Protein AF-A0A183AYF7-F1 (afdb_monomer_lite)

Sequence (322 aa):
MVEIKDHDALLASMRSRVQEQVLQASGLDMVYLTIHAVCEKHYICLYRGAWLQKRRVTGDIVRALKNRNAPESELKVALAELKARKKLLEEKEAELIPMAPDFDRGKLEDLLKQKFFYDQSFAIYGGIQGLYDYGPMGCAMKANLIAAWRQHFILEDQLLEVDCSMLTPAPVLQASGHVDRFTDLMVKDVKTGECFRADHLVKANLEAKQKHKKTTEAEKQEIQKLLAQLDNFGSKELDDIIRRYEMKAPSTNNELTEPQEFNLMFLRPETAQGIFVNFQRLLHFNQGRIPFGAAQIGSAFRNEISPRSGLIRVREFAMAEI

Foldseek 3Di:
DPDPVVVVVVVVVVVVVLVVVVVPDDDDVPVNVVCCVVVLVVCVVVVVVVLVVVLVVLVVVLVVCVVVVHDPVVNVVSVVVSVVSVVVSVVVVVVSPPPDDPDDPPVVVVVCVVVQQKDFPPVVVVGDFQDIDGDPNVVVVVVVVVVVVCVVPCVVQVAAEDEDDFADDPVLCVVVCCQPPVWFWWKAFPPPRQIDGLLVQLLVLLVVLLPDPPDDPVSNVVSVVCNVCSVVDDQVRSQVSCVVSVRADPPPRGDMDGTDIDRFDDTAQDDVSRCVVCVVVVCVVVVVDDDHHHKYWAKHATNDSDRDDPNVGHGIDIDIGD

Organism: NCBI:txid27848

Radius of gyration: 26.33 Å; chains: 1; bounding box: 63×71×50 Å

Secondary structure (DSSP, 8-state):
---HHHHHHHHHHHHHHHHHHHHT--S-HHHHHHHHHHHHHHHHHHHHHHHHHHHHHHHHHHHHHHHTT--HHHHHHHHHHHHHHHHHHHHHHHHHS-------HHHHHHHHHHTTSEEETTGGGT--TT-EEE-HHHHHHHHHHHHHHIIIIIITTT-EE----S---HHHHHHTTHHHH-EEEEEEBTTT--EEEHHHHHHHHHHHHHHSTT--HHHHHHHHHHHHHGGG--HHHHHHHHHHTT---TTT---BPPPEEEE--SS-S-SHHHHHHTHHHHHHHTTT-SS--EEEEEEEE---S---SGGGS-SEEEEEE-

Structure (mmCIF, N/CA/C/O backbone):
data_AF-A0A183AYF7-F1
#
_entry.id   AF-A0A183AYF7-F1
#
loop_
_atom_site.group_PDB
_atom_site.id
_atom_site.type_symbol
_atom_site.label_atom_id
_atom_site.label_alt_id
_atom_site.label_comp_id
_atom_site.label_asym_id
_atom_site.label_entity_id
_atom_site.label_seq_id
_atom_site.pdbx_PDB_ins_code
_atom_site.Cartn_x
_atom_site.Cartn_y
_atom_site.Cartn_z
_atom_site.occupancy
_atom_site.B_iso_or_equiv
_atom_site.auth_seq_id
_atom_site.auth_comp_id
_atom_site.auth_asym_id
_atom_site.auth_atom_id
_atom_site.pdbx_PDB_model_num
ATOM 1 N N . MET A 1 1 ? 8.440 -43.101 15.610 1.00 31.39 1 MET A N 1
ATOM 2 C CA . MET A 1 1 ? 7.979 -42.279 16.746 1.00 31.39 1 MET A CA 1
ATOM 3 C C . MET A 1 1 ? 9.219 -41.851 17.499 1.00 31.39 1 MET A C 1
ATOM 5 O O . MET A 1 1 ? 9.822 -42.693 18.139 1.00 31.39 1 MET A O 1
ATOM 9 N N . VAL A 1 2 ? 9.648 -40.604 17.324 1.00 27.70 2 VAL A N 1
ATOM 10 C CA . VAL A 1 2 ? 10.669 -39.986 18.180 1.00 27.70 2 VAL A CA 1
ATOM 11 C C . VAL A 1 2 ? 9.888 -39.328 19.319 1.00 27.70 2 VAL A C 1
ATOM 13 O O . VAL A 1 2 ? 8.954 -38.564 19.055 1.00 27.70 2 VAL A O 1
ATOM 16 N N . GLU A 1 3 ? 10.146 -39.750 20.554 1.00 32.31 3 GLU A N 1
ATOM 17 C CA . GLU A 1 3 ? 9.388 -39.338 21.738 1.00 32.31 3 GLU A CA 1
ATOM 18 C C . GLU A 1 3 ? 9.638 -37.860 22.077 1.00 32.31 3 GLU A C 1
ATOM 20 O O . GLU A 1 3 ? 10.700 -37.306 21.818 1.00 32.31 3 GLU A O 1
ATOM 25 N N . ILE A 1 4 ? 8.645 -37.217 22.698 1.00 43.28 4 ILE A N 1
ATOM 26 C CA . ILE A 1 4 ? 8.637 -35.795 23.097 1.00 43.28 4 ILE A CA 1
ATOM 27 C C . ILE A 1 4 ? 9.892 -35.390 23.904 1.00 43.28 4 ILE A C 1
ATOM 29 O O . ILE A 1 4 ? 10.327 -34.245 23.816 1.00 43.28 4 ILE A O 1
ATOM 33 N N . LYS A 1 5 ? 10.526 -36.339 24.608 1.00 39.19 5 LYS A N 1
ATOM 34 C CA . LYS A 1 5 ? 11.764 -36.128 25.375 1.00 39.19 5 LYS A CA 1
ATOM 35 C C . LYS A 1 5 ? 12.969 -35.727 24.515 1.00 39.19 5 LYS A C 1
ATOM 37 O O . LYS A 1 5 ? 13.791 -34.940 24.977 1.00 39.19 5 LYS A O 1
ATOM 42 N N . ASP A 1 6 ? 13.052 -36.204 23.273 1.00 42.94 6 ASP A N 1
ATOM 43 C CA . ASP A 1 6 ? 14.171 -35.876 22.380 1.00 42.94 6 ASP A CA 1
ATOM 44 C C . ASP A 1 6 ? 14.096 -34.432 21.876 1.00 42.94 6 ASP A C 1
ATOM 46 O O . ASP A 1 6 ? 15.127 -33.806 21.645 1.00 42.94 6 ASP A O 1
ATOM 50 N N . HIS A 1 7 ? 12.892 -33.858 21.764 1.00 47.31 7 HIS A N 1
ATOM 51 C CA . HIS A 1 7 ? 12.722 -32.462 21.358 1.00 47.31 7 HIS A CA 1
ATOM 52 C C . HIS A 1 7 ? 13.116 -31.483 22.468 1.00 47.31 7 HIS A C 1
ATOM 54 O O . HIS A 1 7 ? 13.773 -30.492 22.170 1.00 47.31 7 HIS A O 1
ATOM 60 N N . ASP A 1 8 ? 12.788 -31.763 23.731 1.00 45.56 8 ASP A N 1
ATOM 61 C CA . ASP A 1 8 ? 13.209 -30.920 24.861 1.00 45.56 8 ASP A CA 1
ATOM 62 C C . ASP A 1 8 ? 14.733 -30.973 25.080 1.00 45.56 8 ASP A C 1
ATOM 64 O O . ASP A 1 8 ? 15.359 -29.954 25.379 1.00 45.56 8 ASP A O 1
ATOM 68 N N . ALA A 1 9 ? 15.358 -32.132 24.841 1.00 47.22 9 ALA A N 1
ATOM 69 C CA . ALA A 1 9 ? 16.815 -32.276 24.841 1.00 47.22 9 ALA A CA 1
ATOM 70 C C . ALA A 1 9 ? 17.476 -31.521 23.671 1.00 47.22 9 ALA A C 1
ATOM 72 O O . ALA A 1 9 ? 18.496 -30.852 23.860 1.00 47.22 9 ALA A O 1
ATOM 73 N N . LEU A 1 10 ? 16.866 -31.560 22.479 1.00 46.66 10 LEU A N 1
ATOM 74 C CA . LEU A 1 10 ? 17.295 -30.763 21.328 1.00 46.66 10 LEU A CA 1
ATOM 75 C C . LEU A 1 10 ? 17.194 -29.260 21.634 1.00 46.66 10 LEU A C 1
ATOM 77 O O . LEU A 1 10 ? 18.109 -28.503 21.324 1.00 46.66 10 LEU A O 1
ATOM 81 N N . LEU A 1 11 ? 16.122 -28.834 22.311 1.00 48.19 11 LEU A N 1
ATOM 82 C CA . LEU A 1 11 ? 15.903 -27.449 22.733 1.00 48.19 11 LEU A CA 1
ATOM 83 C C . LEU A 1 11 ? 16.935 -26.969 23.749 1.00 48.19 11 LEU A C 1
ATOM 85 O O . LEU A 1 11 ? 17.452 -25.860 23.611 1.00 48.19 11 LEU A O 1
ATOM 89 N N . ALA A 1 12 ? 17.273 -27.797 24.735 1.00 51.34 12 ALA A N 1
ATOM 90 C CA . ALA A 1 12 ? 18.326 -27.490 25.697 1.00 51.34 12 ALA A CA 1
ATOM 91 C C . ALA A 1 12 ? 19.707 -27.401 25.019 1.00 51.34 12 ALA A C 1
ATOM 93 O O . ALA A 1 12 ? 20.464 -26.463 25.275 1.00 51.34 12 ALA A O 1
ATOM 94 N N . SER A 1 13 ? 20.008 -28.321 24.094 1.00 45.81 13 SER A N 1
ATOM 95 C CA . SER A 1 13 ? 21.264 -28.335 23.332 1.00 45.81 13 SER A CA 1
ATOM 96 C C . SER A 1 13 ? 21.402 -27.124 22.400 1.00 45.81 13 SER A C 1
ATOM 98 O O . SER A 1 13 ? 22.463 -26.501 22.338 1.00 45.81 13 SER A O 1
ATOM 100 N N . MET A 1 14 ? 20.325 -26.737 21.712 1.00 45.91 14 MET A N 1
ATOM 101 C CA . MET A 1 14 ? 20.322 -25.581 20.812 1.00 45.91 14 MET A CA 1
ATOM 102 C C . MET A 1 14 ? 20.386 -24.256 21.580 1.00 45.91 14 MET A C 1
ATOM 104 O O . MET A 1 14 ? 21.133 -23.372 21.167 1.00 45.91 14 MET A O 1
ATOM 108 N N . ARG A 1 15 ? 19.701 -24.134 22.730 1.00 49.53 15 ARG A N 1
ATOM 109 C CA . ARG A 1 15 ? 19.849 -22.977 23.636 1.00 49.53 15 ARG A CA 1
ATOM 110 C C . ARG A 1 15 ? 21.292 -22.813 24.102 1.00 49.53 15 ARG A C 1
ATOM 112 O O . ARG A 1 15 ? 21.824 -21.714 24.008 1.00 49.53 15 ARG A O 1
ATOM 119 N N . SER A 1 16 ? 21.943 -23.907 24.506 1.00 48.94 16 SER A N 1
ATOM 120 C CA . SER A 1 16 ? 23.354 -23.893 24.905 1.00 48.94 16 SER A CA 1
ATOM 121 C C . SER A 1 16 ? 24.270 -23.406 23.777 1.00 48.94 16 SER A C 1
ATOM 123 O O . SER A 1 16 ? 25.133 -22.574 24.023 1.00 48.94 16 SER A O 1
ATOM 125 N N . ARG A 1 17 ? 24.060 -23.864 22.533 1.00 46.69 17 ARG A N 1
ATOM 126 C CA . ARG A 1 17 ? 24.885 -23.463 21.375 1.00 46.69 17 ARG A CA 1
ATOM 127 C C . ARG A 1 17 ? 24.680 -22.007 20.959 1.00 46.69 17 ARG A C 1
ATOM 129 O O . ARG A 1 17 ? 25.646 -21.339 20.608 1.00 46.69 17 ARG A O 1
ATOM 136 N N . VAL A 1 18 ? 23.445 -21.508 21.015 1.00 45.59 18 VAL A N 1
ATOM 137 C CA . VAL A 1 18 ? 23.145 -20.090 20.749 1.00 45.59 18 VAL A CA 1
ATOM 138 C C . VAL A 1 18 ? 23.781 -19.209 21.824 1.00 45.59 18 VAL A C 1
ATOM 140 O O . VAL A 1 18 ? 24.388 -18.194 21.505 1.00 45.59 18 VAL A O 1
ATOM 143 N N . GLN A 1 19 ? 23.715 -19.621 23.090 1.00 45.31 19 GLN A N 1
ATOM 144 C CA . GLN A 1 19 ? 24.287 -18.890 24.221 1.00 45.31 19 GLN A CA 1
ATOM 145 C C . GLN A 1 19 ? 25.829 -18.892 24.201 1.00 45.31 19 GLN A C 1
ATOM 147 O O . GLN A 1 19 ? 26.452 -17.890 24.539 1.00 45.31 19 GLN A O 1
ATOM 152 N N . GLU A 1 20 ? 26.450 -19.968 23.718 1.00 42.31 20 GLU A N 1
ATOM 153 C CA . GLU A 1 20 ? 27.901 -20.071 23.512 1.00 42.31 20 GLU A CA 1
ATOM 154 C C . GLU A 1 20 ? 28.391 -19.193 22.341 1.00 42.31 20 GLU A C 1
ATOM 156 O O . GLU A 1 20 ? 29.436 -18.553 22.447 1.00 42.31 20 GLU A O 1
ATOM 161 N N . GLN A 1 21 ? 27.595 -19.062 21.270 1.00 43.34 21 GLN A N 1
ATOM 162 C CA . GLN A 1 21 ? 27.855 -18.114 20.174 1.00 43.34 21 GLN A CA 1
ATOM 163 C C . GLN A 1 21 ? 27.700 -16.642 20.609 1.00 43.34 21 GLN A C 1
ATOM 165 O O . GLN A 1 21 ? 28.432 -15.785 20.113 1.00 43.34 21 GLN A O 1
ATOM 170 N N . VAL A 1 22 ? 26.818 -16.353 21.581 1.00 40.72 22 VAL A N 1
ATOM 171 C CA . VAL A 1 22 ? 26.624 -15.006 22.167 1.00 40.72 22 VAL A CA 1
ATOM 172 C C . VAL A 1 22 ? 27.856 -14.556 22.953 1.00 40.72 22 VAL A C 1
ATOM 174 O O . VAL A 1 22 ? 28.250 -13.398 22.870 1.00 40.72 22 VAL A O 1
ATOM 177 N N . LEU A 1 23 ? 28.492 -15.466 23.695 1.00 41.34 23 LEU A N 1
ATOM 178 C CA . LEU A 1 23 ? 29.645 -15.153 24.548 1.00 41.34 23 LEU A CA 1
ATOM 179 C C . LEU A 1 23 ? 30.940 -14.860 23.769 1.00 41.34 23 LEU A C 1
ATOM 181 O O . LEU A 1 23 ? 31.874 -14.304 24.344 1.00 41.34 23 LEU A O 1
ATOM 185 N N . GLN A 1 24 ? 31.005 -15.202 22.478 1.00 43.44 24 GLN A N 1
ATOM 186 C CA . GLN A 1 24 ? 32.188 -14.991 21.631 1.00 43.44 24 GLN A CA 1
ATOM 187 C C . GLN A 1 24 ? 32.110 -13.738 20.743 1.00 43.44 24 GLN A C 1
ATOM 189 O O . GLN A 1 24 ? 33.112 -13.359 20.135 1.00 43.44 24 GLN A O 1
ATOM 194 N N . ALA A 1 25 ? 30.956 -13.072 20.666 1.00 37.41 25 ALA A N 1
ATOM 195 C CA . ALA A 1 25 ? 30.765 -11.914 19.802 1.00 37.41 25 ALA A CA 1
ATOM 196 C C . ALA A 1 25 ? 31.096 -10.605 20.537 1.00 37.41 25 ALA A C 1
ATOM 198 O O . ALA A 1 25 ? 30.344 -10.142 21.390 1.00 37.41 25 ALA A O 1
ATOM 199 N N . SER A 1 26 ? 32.207 -9.965 20.169 1.00 41.69 26 SER A N 1
ATOM 200 C CA . SER A 1 26 ? 32.467 -8.561 20.491 1.00 41.69 26 SER A CA 1
ATOM 201 C C . SER A 1 26 ? 32.203 -7.678 19.261 1.00 41.69 26 SER A C 1
ATOM 203 O O . SER A 1 26 ? 32.660 -7.967 18.158 1.00 41.69 26 SER A O 1
ATOM 205 N N . GLY A 1 27 ? 31.438 -6.593 19.448 1.00 45.84 27 GLY A N 1
ATOM 206 C CA . GLY A 1 27 ? 31.371 -5.451 18.519 1.00 45.84 27 GLY A CA 1
ATOM 207 C C . GLY A 1 27 ? 30.327 -5.462 17.387 1.00 45.84 27 GLY A C 1
ATOM 208 O O . GLY A 1 27 ? 30.392 -4.584 16.531 1.00 45.84 27 GLY A O 1
ATOM 209 N N . LEU A 1 28 ? 29.360 -6.389 17.353 1.00 38.16 28 LEU A N 1
ATOM 210 C CA . LEU A 1 28 ? 28.394 -6.537 16.242 1.00 38.16 28 LEU A CA 1
ATOM 211 C C . LEU A 1 28 ? 26.922 -6.594 16.707 1.00 38.16 28 LEU A C 1
ATOM 213 O O . LEU A 1 28 ? 26.202 -7.539 16.405 1.00 38.16 28 LEU A O 1
ATOM 217 N N . ASP A 1 29 ? 26.433 -5.563 17.400 1.00 47.22 29 ASP A N 1
ATOM 218 C CA . ASP A 1 29 ? 25.093 -5.586 18.021 1.00 47.22 29 ASP A CA 1
ATOM 219 C C . ASP A 1 29 ? 23.899 -5.598 17.035 1.00 47.22 29 ASP A C 1
ATOM 221 O O . ASP A 1 29 ? 22.871 -6.206 17.328 1.00 47.22 29 ASP A O 1
ATOM 225 N N . MET A 1 30 ? 23.989 -5.012 15.830 1.00 37.94 30 MET A N 1
ATOM 226 C CA . MET A 1 30 ? 22.830 -4.976 14.905 1.00 37.94 30 MET A CA 1
ATOM 227 C C . MET A 1 30 ? 22.634 -6.243 14.063 1.00 37.94 30 MET A C 1
ATOM 229 O O . MET A 1 30 ? 21.498 -6.634 13.780 1.00 37.94 30 MET A O 1
ATOM 233 N N . VAL A 1 31 ? 23.721 -6.909 13.667 1.00 42.28 31 VAL A N 1
ATOM 234 C CA . VAL A 1 31 ? 23.631 -8.191 12.948 1.00 42.28 31 VAL A CA 1
ATOM 235 C C . VAL A 1 31 ? 23.152 -9.276 13.911 1.00 42.28 31 VAL A C 1
ATOM 237 O O . VAL A 1 31 ? 22.310 -10.087 13.537 1.00 42.28 31 VAL A O 1
ATOM 240 N N . TYR A 1 32 ? 23.589 -9.220 15.173 1.00 39.06 32 TYR A N 1
ATOM 241 C CA . TYR A 1 32 ? 23.159 -10.143 16.219 1.00 39.06 32 TYR A CA 1
ATOM 242 C C . TYR A 1 32 ? 21.664 -10.016 16.540 1.00 39.06 32 TYR A C 1
ATOM 244 O O . TYR A 1 32 ? 20.974 -11.027 16.604 1.00 39.06 32 TYR A O 1
ATOM 252 N N . LEU A 1 33 ? 21.128 -8.793 16.636 1.00 41.62 33 LEU A N 1
ATOM 253 C CA . LEU A 1 33 ? 19.685 -8.543 16.788 1.00 41.62 33 LEU A CA 1
ATOM 254 C C . LEU A 1 33 ? 18.865 -9.034 15.586 1.00 41.62 33 LEU A C 1
ATOM 256 O O . LEU A 1 33 ? 17.768 -9.561 15.760 1.00 41.62 33 LEU A O 1
ATOM 260 N N . THR A 1 34 ? 19.402 -8.901 14.372 1.00 39.56 34 THR A N 1
ATOM 261 C CA . THR A 1 34 ? 18.728 -9.361 13.148 1.00 39.56 34 THR A CA 1
ATOM 262 C C . THR A 1 34 ? 18.743 -10.887 13.052 1.00 39.56 34 THR A C 1
ATOM 264 O O . THR A 1 34 ? 17.708 -11.483 12.773 1.00 39.56 34 THR A O 1
ATOM 267 N N . ILE A 1 35 ? 19.872 -11.536 13.355 1.00 39.53 35 ILE A N 1
ATOM 268 C CA . ILE A 1 35 ? 19.979 -13.001 13.422 1.00 39.53 35 ILE A CA 1
ATOM 269 C C . ILE A 1 35 ? 19.123 -13.546 14.568 1.00 39.53 35 ILE A C 1
ATOM 271 O O . ILE A 1 35 ? 18.429 -14.531 14.361 1.00 39.53 35 ILE A O 1
ATOM 275 N N . HIS A 1 36 ? 19.085 -12.896 15.735 1.00 41.09 36 HIS A N 1
ATOM 276 C CA . HIS A 1 36 ? 18.217 -13.293 16.846 1.00 41.09 36 HIS A CA 1
ATOM 277 C C . HIS A 1 36 ? 16.741 -13.188 16.454 1.00 41.09 36 HIS A C 1
ATOM 279 O O . HIS A 1 36 ? 16.016 -14.167 16.567 1.00 41.09 36 HIS A O 1
ATOM 285 N N . ALA A 1 37 ? 16.300 -12.056 15.896 1.00 42.25 37 ALA A N 1
ATOM 286 C CA . ALA A 1 37 ? 14.913 -11.868 15.471 1.00 42.25 37 ALA A CA 1
ATOM 287 C C . ALA A 1 37 ? 14.507 -12.804 14.319 1.00 42.25 37 ALA A C 1
ATOM 289 O O . ALA A 1 37 ? 13.362 -13.256 14.269 1.00 42.25 37 ALA A O 1
ATOM 290 N N . VAL A 1 38 ? 15.427 -13.106 13.395 1.00 41.88 38 VAL A N 1
ATOM 291 C CA . VAL A 1 38 ? 15.196 -14.057 12.300 1.00 41.88 38 VAL A CA 1
ATOM 292 C C . VAL A 1 38 ? 15.172 -15.486 12.831 1.00 41.88 38 VAL A C 1
ATOM 294 O O . VAL A 1 38 ? 14.210 -16.181 12.538 1.00 41.88 38 VAL A O 1
ATOM 297 N N . CYS A 1 39 ? 16.137 -15.917 13.648 1.00 40.34 39 CYS A N 1
ATOM 298 C CA . CYS A 1 39 ? 16.178 -17.256 14.247 1.00 40.34 39 CYS A CA 1
ATOM 299 C C . CYS A 1 39 ? 14.995 -17.507 15.185 1.00 40.34 39 CYS A C 1
ATOM 301 O O . CYS A 1 39 ? 14.418 -18.587 15.149 1.00 40.34 39 CYS A O 1
ATOM 303 N N . GLU A 1 40 ? 14.588 -16.517 15.977 1.00 46.38 40 GLU A N 1
ATOM 304 C CA . GLU A 1 40 ? 13.453 -16.607 16.897 1.00 46.38 40 GLU A CA 1
ATOM 305 C C . GLU A 1 40 ? 12.123 -16.677 16.129 1.00 46.38 40 GLU A C 1
ATOM 307 O O . GLU A 1 40 ? 11.288 -17.532 16.423 1.00 46.38 40 GLU A O 1
ATOM 312 N N . LYS A 1 41 ? 11.953 -15.894 15.050 1.00 46.56 41 LYS A N 1
ATOM 313 C CA . LYS A 1 41 ? 10.779 -15.997 14.160 1.00 46.56 41 LYS A CA 1
ATOM 314 C C . LYS A 1 41 ? 10.768 -17.271 13.313 1.00 46.56 41 LYS A C 1
ATOM 316 O O . LYS A 1 41 ? 9.705 -17.870 13.168 1.00 46.56 41 LYS A O 1
ATOM 321 N N . HIS A 1 42 ? 11.912 -17.716 12.784 1.00 44.72 42 HIS A N 1
ATOM 322 C CA . HIS A 1 42 ? 12.027 -18.990 12.060 1.00 44.72 42 HIS A CA 1
ATOM 323 C C . HIS A 1 42 ? 11.721 -20.166 12.989 1.00 44.72 42 HIS A C 1
ATOM 325 O O . HIS A 1 42 ? 11.006 -21.087 12.606 1.00 44.72 42 HIS A O 1
ATOM 331 N N . TYR A 1 43 ? 12.200 -20.108 14.231 1.00 52.25 43 TYR A N 1
ATOM 332 C CA . TYR A 1 43 ? 11.932 -21.101 15.262 1.00 52.25 43 TYR A CA 1
ATOM 333 C C . TYR A 1 43 ? 10.450 -21.123 15.657 1.00 52.25 43 TYR A C 1
ATOM 335 O O . TYR A 1 43 ? 9.854 -22.197 15.673 1.00 52.25 43 TYR A O 1
ATOM 343 N N . ILE A 1 44 ? 9.814 -19.964 15.875 1.00 51.72 44 ILE A N 1
ATOM 344 C CA . ILE A 1 44 ? 8.364 -19.875 16.115 1.00 51.72 44 ILE A CA 1
ATOM 345 C C . ILE A 1 44 ? 7.585 -20.433 14.915 1.00 51.72 44 ILE A C 1
ATOM 347 O O . ILE A 1 44 ? 6.650 -21.202 15.116 1.00 51.72 44 ILE A O 1
ATOM 351 N N . CYS A 1 45 ? 7.979 -20.128 13.674 1.00 48.38 45 CYS A N 1
ATOM 352 C CA . CYS A 1 45 ? 7.341 -20.669 12.468 1.00 48.38 45 CYS A CA 1
ATOM 353 C C . CYS A 1 45 ? 7.505 -22.190 12.324 1.00 48.38 45 CYS A C 1
ATOM 355 O O . CYS A 1 45 ? 6.519 -22.876 12.060 1.00 48.38 45 CYS A O 1
ATOM 357 N N . LEU A 1 46 ? 8.707 -22.736 12.533 1.00 50.56 46 LEU A N 1
ATOM 358 C CA . LEU A 1 46 ? 8.976 -24.179 12.462 1.00 50.56 46 LEU A CA 1
ATOM 359 C C . LEU A 1 46 ? 8.266 -24.941 13.590 1.00 50.56 46 LEU A C 1
ATOM 361 O O . LEU A 1 46 ? 7.637 -25.975 13.349 1.00 50.56 46 LEU A O 1
ATOM 365 N N . TYR A 1 47 ? 8.301 -24.402 14.811 1.00 56.84 47 TYR A N 1
ATOM 366 C CA . TYR A 1 47 ? 7.605 -24.957 15.970 1.00 56.84 47 TYR A CA 1
ATOM 367 C C . TYR A 1 47 ? 6.087 -24.939 15.741 1.00 56.84 47 TYR A C 1
ATOM 369 O O . TYR A 1 47 ? 5.420 -25.968 15.861 1.00 56.84 47 TYR A O 1
ATOM 377 N N . ARG A 1 48 ? 5.537 -23.807 15.289 1.00 58.25 48 ARG A N 1
ATOM 378 C CA . ARG A 1 48 ? 4.120 -23.668 14.928 1.00 58.25 48 ARG A CA 1
ATOM 379 C C . ARG A 1 48 ? 3.728 -24.598 13.779 1.00 58.25 48 ARG A C 1
ATOM 381 O O . ARG A 1 48 ? 2.667 -25.212 13.847 1.00 58.25 48 ARG A O 1
ATOM 388 N N . GLY A 1 49 ? 4.583 -24.776 12.773 1.00 56.28 49 GLY A N 1
ATOM 389 C CA . GLY A 1 49 ? 4.377 -25.701 11.656 1.00 56.28 49 GLY A CA 1
ATOM 390 C C . GLY A 1 49 ? 4.214 -27.154 12.112 1.00 56.28 49 GLY A C 1
ATOM 391 O O . GLY A 1 49 ? 3.219 -27.799 11.774 1.00 56.28 49 GLY A O 1
ATOM 392 N N . ALA A 1 50 ? 5.121 -27.646 12.962 1.00 59.00 50 ALA A N 1
ATOM 393 C CA . ALA A 1 50 ? 5.057 -29.006 13.505 1.00 59.00 50 ALA A CA 1
ATOM 394 C C . ALA A 1 50 ? 3.795 -29.247 14.361 1.00 59.00 50 ALA A C 1
ATOM 396 O O . ALA A 1 50 ? 3.167 -30.311 14.290 1.00 59.00 50 ALA A O 1
ATOM 397 N N . TRP A 1 51 ? 3.382 -28.250 15.148 1.00 61.78 51 TRP A N 1
ATOM 398 C CA . TRP A 1 51 ? 2.162 -28.313 15.957 1.00 61.78 51 TRP A CA 1
ATOM 399 C C . TRP A 1 51 ? 0.879 -28.223 15.123 1.00 61.78 51 TRP A C 1
ATOM 401 O O . TRP A 1 51 ? -0.063 -28.985 15.358 1.00 61.78 51 TRP A O 1
ATOM 411 N N . LEU A 1 52 ? 0.841 -27.349 14.113 1.00 63.00 52 LEU A N 1
ATOM 412 C CA . LEU A 1 52 ? -0.269 -27.244 13.165 1.00 63.00 52 LEU A CA 1
ATOM 413 C C . LEU A 1 52 ? -0.435 -28.534 12.360 1.00 63.00 52 LEU A C 1
ATOM 415 O O . LEU A 1 52 ? -1.564 -28.980 12.160 1.00 63.00 52 LEU A O 1
ATOM 419 N N . GLN A 1 53 ? 0.664 -29.181 11.969 1.00 63.16 53 GLN A N 1
ATOM 420 C CA . GLN A 1 53 ? 0.635 -30.473 11.288 1.00 63.16 53 GLN A CA 1
ATOM 421 C C . GLN A 1 53 ? 0.060 -31.572 12.193 1.00 63.16 53 GLN A C 1
ATOM 423 O O . GLN A 1 53 ? -0.854 -32.283 11.780 1.00 63.16 53 GLN A O 1
ATOM 428 N N . LYS A 1 54 ? 0.487 -31.663 13.460 1.00 64.06 54 LYS A N 1
ATOM 429 C CA . LYS A 1 54 ? -0.093 -32.611 14.435 1.00 64.06 54 LYS A CA 1
ATOM 430 C C . LYS A 1 54 ? -1.575 -32.327 14.730 1.00 64.06 54 LYS A C 1
ATOM 432 O O . LYS A 1 54 ? -2.378 -33.260 14.835 1.00 64.06 54 LYS A O 1
ATOM 437 N N . ARG A 1 55 ? -1.976 -31.052 14.813 1.00 70.19 55 ARG A N 1
ATOM 438 C CA . ARG A 1 55 ? -3.386 -30.641 14.949 1.00 70.19 55 ARG A CA 1
ATOM 439 C C . ARG A 1 55 ? -4.206 -31.032 13.719 1.00 70.19 55 ARG A C 1
ATOM 441 O O . ARG A 1 55 ? -5.320 -31.525 13.880 1.00 70.19 55 ARG A O 1
ATOM 448 N N . ARG A 1 56 ? -3.656 -30.849 12.516 1.00 68.12 56 ARG A N 1
ATOM 449 C CA . ARG A 1 56 ? -4.279 -31.236 11.244 1.00 68.12 56 ARG A CA 1
ATOM 450 C C . ARG A 1 56 ? -4.510 -32.745 11.190 1.00 68.12 56 ARG A C 1
ATOM 452 O O . ARG A 1 56 ? -5.653 -33.149 11.034 1.00 68.12 56 ARG A O 1
ATOM 459 N N . VAL A 1 57 ? -3.489 -33.546 11.501 1.00 70.06 57 VAL A N 1
ATOM 460 C CA . VAL A 1 57 ? -3.591 -35.016 11.594 1.00 70.06 57 VAL A CA 1
ATOM 461 C C . VAL A 1 57 ? -4.690 -35.448 12.574 1.00 70.06 57 VAL A C 1
ATOM 463 O O . VAL A 1 57 ? -5.508 -36.305 12.255 1.00 70.06 57 VAL A O 1
ATOM 466 N N . THR A 1 58 ? -4.779 -34.816 13.749 1.00 66.50 58 THR A N 1
ATOM 467 C CA . THR A 1 58 ? -5.831 -35.134 14.737 1.00 66.50 58 THR A CA 1
ATOM 468 C C . THR A 1 58 ? -7.226 -34.710 14.255 1.00 66.50 58 THR A C 1
ATOM 470 O O . THR A 1 58 ? -8.211 -35.412 14.477 1.00 66.50 58 THR A O 1
ATOM 473 N N . GLY A 1 59 ? -7.328 -33.570 13.565 1.00 73.62 59 GLY A N 1
ATOM 474 C CA . GLY A 1 59 ? -8.569 -33.102 12.944 1.00 73.62 59 GLY A CA 1
ATOM 475 C C . GLY A 1 59 ? -9.042 -33.998 11.796 1.00 73.62 59 GLY A C 1
ATOM 476 O O . GLY A 1 59 ? -10.247 -34.209 11.644 1.00 73.62 59 GLY A O 1
ATOM 477 N N . ASP A 1 60 ? -8.108 -34.566 11.037 1.00 76.69 60 ASP A N 1
ATOM 478 C CA . ASP A 1 60 ? -8.382 -35.512 9.957 1.00 76.69 60 ASP A CA 1
ATOM 479 C C . ASP A 1 60 ? -8.876 -36.858 10.512 1.00 76.69 60 ASP A C 1
ATOM 481 O O . ASP A 1 60 ? -9.819 -37.430 9.967 1.00 76.69 60 ASP A O 1
ATOM 485 N N . ILE A 1 61 ? -8.360 -37.309 11.664 1.00 76.19 61 ILE A N 1
ATOM 486 C CA . ILE A 1 61 ? -8.876 -38.488 12.387 1.00 76.19 61 ILE A CA 1
ATOM 487 C C . ILE A 1 61 ? -10.332 -38.279 12.828 1.00 76.19 61 ILE A C 1
ATOM 489 O O . ILE A 1 61 ? -11.160 -39.174 12.651 1.00 76.19 61 ILE A O 1
ATOM 493 N N . VAL A 1 62 ? -10.681 -37.095 13.347 1.00 77.50 62 VAL A N 1
ATOM 494 C CA . VAL A 1 62 ? -12.067 -36.764 13.736 1.00 77.50 62 VAL A CA 1
ATOM 495 C C . VAL A 1 62 ? -12.996 -36.724 12.517 1.00 77.50 62 VAL A C 1
ATOM 497 O O . VAL A 1 62 ? -14.116 -37.230 12.592 1.00 77.50 62 VAL A O 1
ATOM 500 N N . ARG A 1 63 ? -12.553 -36.163 11.382 1.00 80.31 63 ARG A N 1
ATOM 501 C CA . ARG A 1 63 ? -13.331 -36.188 10.127 1.00 80.31 63 ARG A CA 1
ATOM 502 C C . ARG A 1 63 ? -13.507 -37.604 9.600 1.00 80.31 63 ARG A C 1
ATOM 504 O O . ARG A 1 63 ? -14.615 -37.966 9.225 1.00 80.31 63 ARG A O 1
ATOM 511 N N . ALA A 1 64 ? -12.450 -38.412 9.638 1.00 80.38 64 ALA A N 1
ATOM 512 C CA . ALA A 1 64 ? -12.525 -39.814 9.271 1.00 80.38 64 ALA A CA 1
ATOM 513 C C . ALA A 1 64 ? -13.541 -40.541 10.160 1.00 80.38 64 ALA A C 1
ATOM 515 O O . ALA A 1 64 ? -14.460 -41.137 9.627 1.00 80.38 64 ALA A O 1
ATOM 516 N N . LEU A 1 65 ? -13.459 -40.440 11.494 1.00 80.69 65 LEU A N 1
ATOM 517 C CA . LEU A 1 65 ? -14.419 -41.052 12.435 1.00 80.69 65 LEU A CA 1
ATOM 518 C C . LEU A 1 65 ? -15.878 -40.646 12.177 1.00 80.69 65 LEU A C 1
ATOM 520 O O . LEU A 1 65 ? -16.757 -41.504 12.239 1.00 80.69 65 LEU A O 1
ATOM 524 N N . LYS A 1 66 ? -16.131 -39.381 11.820 1.00 81.62 66 LYS A N 1
ATOM 525 C CA . LYS A 1 66 ? -17.468 -38.916 11.418 1.00 81.62 66 LYS A CA 1
ATOM 526 C C . LYS A 1 66 ? -17.938 -39.532 10.099 1.00 81.62 66 LYS A C 1
ATOM 528 O O . LYS A 1 66 ? -19.094 -39.915 10.002 1.00 81.62 66 LYS A O 1
ATOM 533 N N . ASN A 1 67 ? -17.052 -39.680 9.115 1.00 84.50 67 ASN A N 1
ATOM 534 C CA . ASN A 1 67 ? -17.401 -40.253 7.811 1.00 84.50 67 ASN A CA 1
ATOM 535 C C . ASN A 1 67 ? -17.715 -41.759 7.869 1.00 84.50 67 ASN A C 1
ATOM 537 O O . ASN A 1 67 ? -18.493 -42.245 7.057 1.00 84.50 67 ASN A O 1
ATOM 541 N N . ARG A 1 68 ? -17.126 -42.499 8.818 1.00 83.69 68 ARG A N 1
ATOM 542 C CA . ARG A 1 68 ? -17.375 -43.945 9.035 1.00 83.69 68 ARG A CA 1
ATOM 543 C C . ARG A 1 68 ? -18.461 -44.243 10.080 1.00 83.69 68 ARG A C 1
ATOM 545 O O . ARG A 1 68 ? -18.612 -45.402 10.444 1.00 83.69 68 ARG A O 1
ATOM 552 N N . ASN A 1 69 ? -19.206 -43.238 10.563 1.00 82.56 69 ASN A N 1
ATOM 553 C CA . ASN A 1 69 ? -20.215 -43.393 11.627 1.00 82.56 69 ASN A CA 1
ATOM 554 C C . ASN A 1 69 ? -19.693 -44.200 12.833 1.00 82.56 69 ASN A C 1
ATOM 556 O O . ASN A 1 69 ? -20.345 -45.125 13.316 1.00 82.56 69 ASN A O 1
ATOM 560 N N . ALA A 1 70 ? -18.482 -43.869 13.293 1.00 78.62 70 ALA A N 1
ATOM 561 C CA . ALA A 1 70 ? -17.856 -44.556 14.416 1.00 78.62 70 ALA A CA 1
ATOM 562 C C . ALA A 1 70 ? -18.673 -44.393 15.720 1.00 78.62 70 ALA A C 1
ATOM 564 O O . ALA A 1 70 ? -19.396 -43.400 15.867 1.00 78.62 70 ALA A O 1
ATOM 565 N N . PRO A 1 71 ? -18.542 -45.327 16.684 1.00 83.19 71 PRO A N 1
ATOM 566 C CA . PRO A 1 71 ? -19.246 -45.266 17.961 1.00 83.19 71 PRO A CA 1
ATOM 567 C C . PRO A 1 71 ? -19.038 -43.929 18.683 1.00 83.19 71 PRO A C 1
ATOM 569 O O . PRO A 1 71 ? -17.944 -43.357 18.680 1.00 83.19 71 PRO A O 1
ATOM 572 N N . GLU A 1 72 ? -20.079 -43.444 19.363 1.00 78.56 72 GLU A N 1
ATOM 573 C CA . GLU A 1 72 ? -20.054 -42.146 20.053 1.00 78.56 72 GLU A CA 1
ATOM 574 C C . GLU A 1 72 ? -18.944 -42.062 21.123 1.00 78.56 72 GLU A C 1
ATOM 576 O O . GLU A 1 72 ? -18.418 -40.981 21.400 1.00 78.56 72 GLU A O 1
ATOM 581 N N . SER A 1 73 ? -18.539 -43.205 21.688 1.00 80.44 73 SER A N 1
ATOM 582 C CA . SER A 1 73 ? -17.412 -43.330 22.619 1.00 80.44 73 SER A CA 1
ATOM 583 C C . SER A 1 73 ? -16.074 -42.948 21.977 1.00 80.44 73 SER A C 1
ATOM 585 O O . SER A 1 73 ? -15.334 -42.143 22.541 1.00 80.44 73 SER A O 1
ATOM 587 N N . GLU A 1 74 ? -15.779 -43.449 20.777 1.00 78.94 74 GLU A N 1
ATOM 588 C CA . GLU A 1 74 ? -14.541 -43.151 20.045 1.00 78.94 74 GLU A CA 1
ATOM 589 C C . GLU A 1 74 ? -14.502 -41.697 19.568 1.00 78.94 74 GLU A C 1
ATOM 591 O O . GLU A 1 74 ? -13.468 -41.026 19.652 1.00 78.94 74 GLU A O 1
ATOM 596 N N . LEU A 1 75 ? -15.650 -41.171 19.129 1.00 79.62 75 LEU A N 1
ATOM 597 C CA . LEU A 1 75 ? -15.761 -39.775 18.718 1.00 79.62 75 LEU A CA 1
ATOM 598 C C . LEU A 1 75 ? -15.517 -38.822 19.899 1.00 79.62 75 LEU A C 1
ATOM 600 O O . LEU A 1 75 ? -14.838 -37.805 19.733 1.00 79.62 75 LEU A O 1
ATOM 604 N N . LYS A 1 76 ? -16.019 -39.151 21.098 1.00 82.94 76 LYS A N 1
ATOM 605 C CA . LYS A 1 76 ? -15.777 -38.369 22.323 1.00 82.94 76 LYS A CA 1
ATOM 606 C C . LYS A 1 76 ? -14.300 -38.351 22.712 1.00 82.94 76 LYS A C 1
ATOM 608 O O . LYS A 1 76 ? -13.794 -37.279 23.042 1.00 82.94 76 LYS A O 1
ATOM 613 N N . VAL A 1 77 ? -13.602 -39.484 22.614 1.00 85.44 77 VAL A N 1
ATOM 614 C CA . VAL A 1 77 ? -12.158 -39.571 22.899 1.00 85.44 77 VAL A CA 1
ATOM 615 C C . VAL A 1 77 ? -11.352 -38.711 21.919 1.00 85.44 77 VAL A C 1
ATOM 617 O O . VAL A 1 77 ? -10.570 -37.862 22.347 1.00 85.44 77 VAL A O 1
ATOM 620 N N . ALA A 1 78 ? -11.605 -38.835 20.613 1.00 78.75 78 ALA A N 1
ATOM 621 C CA . ALA A 1 78 ? -10.890 -38.060 19.596 1.00 78.75 78 ALA A CA 1
ATOM 622 C C . ALA A 1 78 ? -11.171 -36.545 19.685 1.00 78.75 78 ALA A C 1
ATOM 624 O O . ALA A 1 78 ? -10.277 -35.721 19.475 1.00 78.75 78 ALA A O 1
ATOM 625 N N . LEU A 1 79 ? -12.404 -36.152 20.031 1.00 82.75 79 LEU A N 1
ATOM 626 C CA . LEU A 1 79 ? -12.761 -34.749 20.272 1.00 82.75 79 LEU A CA 1
ATOM 627 C C . LEU A 1 79 ? -12.104 -34.188 21.539 1.00 82.75 79 LEU A C 1
ATOM 629 O O . LEU A 1 79 ? -11.698 -33.024 21.540 1.00 82.75 79 LEU A O 1
ATOM 633 N N . ALA A 1 80 ? -11.996 -34.987 22.604 1.00 85.31 80 ALA A N 1
ATOM 634 C CA . ALA A 1 80 ? -11.300 -34.596 23.826 1.00 85.31 80 ALA A CA 1
ATOM 635 C C . ALA A 1 80 ? -9.803 -34.380 23.563 1.00 85.31 80 ALA A C 1
ATOM 637 O O . ALA A 1 80 ? -9.253 -33.356 23.967 1.00 85.31 80 ALA A O 1
ATOM 638 N N . GLU A 1 81 ? -9.169 -35.275 22.803 1.00 82.44 81 GLU A N 1
ATOM 639 C CA . GLU A 1 81 ? -7.760 -35.152 22.426 1.00 82.44 81 GLU A CA 1
ATOM 640 C C . GLU A 1 81 ? -7.501 -33.941 21.514 1.00 82.44 81 GLU A C 1
ATOM 642 O O . GLU A 1 81 ? -6.543 -33.193 21.725 1.00 82.44 81 GLU A O 1
ATOM 647 N N . LEU A 1 82 ? -8.386 -33.676 20.545 1.00 80.38 82 LEU A N 1
ATOM 648 C CA . LEU A 1 82 ? -8.301 -32.482 19.699 1.00 80.38 82 LEU A CA 1
ATOM 649 C C . LEU A 1 82 ? -8.426 -31.188 20.521 1.00 80.38 82 LEU A C 1
ATOM 651 O O . LEU A 1 82 ? -7.675 -30.239 20.287 1.00 80.38 82 LEU A O 1
ATOM 655 N N . LYS A 1 83 ? -9.357 -31.143 21.484 1.00 84.12 83 LYS A N 1
ATOM 656 C CA . LYS A 1 83 ? -9.522 -29.995 22.392 1.00 84.12 83 LYS A CA 1
ATOM 657 C C . LYS A 1 83 ? -8.298 -29.802 23.286 1.00 84.12 83 LYS A C 1
ATOM 659 O O . LYS A 1 83 ? -7.830 -28.673 23.404 1.00 84.12 83 LYS A O 1
ATOM 664 N N . ALA A 1 84 ? -7.756 -30.877 23.856 1.00 83.19 84 ALA A N 1
ATOM 665 C CA . ALA A 1 84 ? -6.552 -30.827 24.681 1.00 83.19 84 ALA A CA 1
ATOM 666 C C . ALA A 1 84 ? -5.347 -30.297 23.888 1.00 83.19 84 ALA A C 1
ATOM 668 O O . ALA A 1 84 ? -4.657 -29.391 24.347 1.00 83.19 84 ALA A O 1
ATOM 669 N N . ARG A 1 85 ? -5.146 -30.780 22.654 1.00 77.69 85 ARG A N 1
ATOM 670 C CA . ARG A 1 85 ? -4.082 -30.292 21.761 1.00 77.69 85 ARG A CA 1
ATOM 671 C C . ARG A 1 85 ? -4.268 -28.835 21.349 1.00 77.69 85 ARG A C 1
ATOM 673 O O . ARG A 1 85 ? -3.282 -28.113 21.252 1.00 77.69 85 ARG A O 1
ATOM 680 N N . LYS A 1 86 ? -5.509 -28.392 21.112 1.00 79.38 86 LYS A N 1
ATOM 681 C CA . LYS A 1 86 ? -5.806 -26.980 20.822 1.00 79.38 86 LYS A CA 1
ATOM 682 C C . LYS A 1 86 ? -5.433 -26.088 22.008 1.00 79.38 86 LYS A C 1
ATOM 684 O O . LYS A 1 86 ? -4.743 -25.101 21.804 1.00 79.38 86 LYS A O 1
ATOM 689 N N . LYS A 1 87 ? -5.831 -26.481 23.221 1.00 82.81 87 LYS A N 1
ATOM 690 C CA . LYS A 1 87 ? -5.526 -25.745 24.454 1.00 82.81 87 LYS A CA 1
ATOM 691 C C . LYS A 1 87 ? -4.020 -25.661 24.706 1.00 82.81 87 LYS A C 1
ATOM 693 O O . LYS A 1 87 ? -3.509 -24.590 24.986 1.00 82.81 87 LYS A O 1
ATOM 698 N N . LEU A 1 88 ? -3.309 -26.774 24.529 1.00 79.81 88 LEU A N 1
ATOM 699 C CA . LEU A 1 88 ? -1.859 -26.828 24.705 1.00 79.81 88 LEU A CA 1
ATOM 700 C C . LEU A 1 88 ? -1.114 -25.954 23.685 1.00 79.81 88 LEU A C 1
ATOM 702 O O . LEU A 1 88 ? -0.130 -25.313 24.033 1.00 79.81 88 LEU A O 1
ATOM 706 N N . LEU A 1 89 ? -1.592 -25.904 22.435 1.00 74.31 89 LEU A N 1
ATOM 707 C CA . LEU A 1 89 ? -1.053 -24.990 21.428 1.00 74.31 89 LEU A CA 1
ATOM 708 C C . LEU A 1 89 ? -1.289 -23.529 21.823 1.00 74.31 89 LEU A C 1
ATOM 710 O O . LEU A 1 89 ? -0.359 -22.743 21.742 1.00 74.31 89 LEU A O 1
ATOM 714 N N . GLU A 1 90 ? -2.494 -23.184 22.279 1.00 77.62 90 GLU A N 1
ATOM 715 C CA . GLU A 1 90 ? -2.835 -21.828 22.735 1.00 77.62 90 GLU A CA 1
ATOM 716 C C . GLU A 1 90 ? -1.987 -21.403 23.946 1.00 77.62 90 GLU A C 1
ATOM 718 O O . GLU A 1 90 ? -1.478 -20.288 23.978 1.00 77.62 90 GLU A O 1
ATOM 723 N N . GLU A 1 91 ? -1.774 -22.301 24.913 1.00 80.38 91 GLU A N 1
ATOM 724 C CA . GLU A 1 91 ? -0.909 -22.072 26.079 1.00 80.38 91 GLU A CA 1
ATOM 725 C C . GLU A 1 91 ? 0.555 -21.876 25.665 1.00 80.38 91 GLU A C 1
ATOM 727 O O . GLU A 1 91 ? 1.206 -20.945 26.129 1.00 80.38 91 GLU A O 1
ATOM 732 N N . LYS A 1 92 ? 1.072 -22.701 24.747 1.00 71.62 92 LYS A N 1
ATOM 733 C CA . LYS A 1 92 ? 2.448 -22.571 24.245 1.00 71.62 92 LYS A CA 1
ATOM 734 C C . LYS A 1 92 ? 2.637 -21.344 23.361 1.00 71.62 92 LYS A C 1
ATOM 736 O O . LYS A 1 92 ? 3.679 -20.705 23.447 1.00 71.62 92 LYS A O 1
ATOM 741 N N . GLU A 1 93 ? 1.648 -20.990 22.542 1.00 69.50 93 GLU A N 1
ATOM 742 C CA . GLU A 1 93 ? 1.633 -19.722 21.810 1.00 69.50 93 GLU A CA 1
ATOM 743 C C . GLU A 1 93 ? 1.644 -18.546 22.799 1.00 69.50 93 GLU A C 1
ATOM 745 O O . GLU A 1 93 ? 2.426 -17.625 22.607 1.00 69.50 93 GLU A O 1
ATOM 750 N N . ALA A 1 94 ? 0.880 -18.606 23.896 1.00 71.00 94 ALA A N 1
ATOM 751 C CA . ALA A 1 94 ? 0.891 -17.583 24.944 1.00 71.00 94 ALA A CA 1
ATOM 752 C C . ALA A 1 94 ? 2.227 -17.489 25.705 1.00 71.00 94 ALA A C 1
ATOM 754 O O . ALA A 1 94 ? 2.678 -16.384 25.983 1.00 71.00 94 ALA A O 1
ATOM 755 N N . GLU A 1 95 ? 2.881 -18.615 26.007 1.00 71.00 95 GLU A N 1
ATOM 756 C CA . GLU A 1 95 ? 4.222 -18.645 26.621 1.00 71.00 95 GLU A CA 1
ATOM 757 C C . GLU A 1 95 ? 5.315 -18.092 25.691 1.00 71.00 95 GLU A C 1
ATOM 759 O O . GLU A 1 95 ? 6.301 -17.523 26.157 1.00 71.00 95 GLU A O 1
ATOM 764 N N . LEU A 1 96 ? 5.163 -18.292 24.378 1.00 64.62 96 LEU A N 1
ATOM 765 C CA . LEU A 1 96 ? 6.107 -17.835 23.354 1.00 64.62 96 LEU A CA 1
ATOM 766 C C . LEU A 1 96 ? 5.862 -16.392 22.916 1.00 64.62 96 LEU A C 1
ATOM 768 O O . LEU A 1 96 ? 6.711 -15.829 22.227 1.00 64.62 96 LEU A O 1
ATOM 772 N N . ILE A 1 97 ? 4.725 -15.796 23.282 1.00 62.28 97 ILE A N 1
ATOM 773 C CA . ILE A 1 97 ? 4.519 -14.358 23.154 1.00 62.28 97 ILE A CA 1
ATOM 774 C C . ILE A 1 97 ? 5.319 -13.727 24.296 1.00 62.28 97 ILE A C 1
ATOM 776 O O . ILE A 1 97 ? 4.888 -13.817 25.449 1.00 62.28 97 ILE A O 1
ATOM 780 N N . PRO A 1 98 ? 6.482 -13.099 24.033 1.00 58.53 98 PRO A N 1
ATOM 781 C CA . PRO A 1 98 ? 7.136 -12.328 25.075 1.00 58.53 98 PRO A CA 1
ATOM 782 C C . PRO A 1 98 ? 6.118 -11.316 25.604 1.00 58.53 98 PRO A C 1
ATOM 784 O O . PRO A 1 98 ? 5.415 -10.685 24.809 1.00 58.53 98 PRO A O 1
ATOM 787 N N . MET A 1 99 ? 6.016 -11.172 26.932 1.00 56.53 99 MET A N 1
ATOM 788 C CA . MET A 1 99 ? 5.321 -10.035 27.539 1.00 56.53 99 MET A CA 1
ATOM 789 C C . MET A 1 99 ? 6.009 -8.785 27.004 1.00 56.53 99 MET A C 1
ATOM 791 O O . MET A 1 99 ? 7.069 -8.399 27.495 1.00 56.53 99 MET A O 1
ATOM 795 N N . ALA A 1 100 ? 5.473 -8.228 25.920 1.00 58.97 100 ALA A N 1
ATOM 796 C CA . ALA A 1 100 ? 6.088 -7.100 25.265 1.00 58.97 100 ALA A CA 1
ATOM 797 C C . ALA A 1 100 ? 6.150 -5.974 26.304 1.00 58.97 100 ALA A C 1
ATOM 799 O O . ALA A 1 100 ? 5.115 -5.665 26.906 1.00 58.97 100 ALA A O 1
ATOM 800 N N . PRO A 1 101 ? 7.327 -5.375 26.562 1.00 59.81 101 PRO A N 1
ATOM 801 C CA . PRO A 1 101 ? 7.346 -4.092 27.241 1.00 59.81 101 PRO A CA 1
ATOM 802 C C . PRO A 1 101 ? 6.407 -3.154 26.477 1.00 59.81 101 PRO A C 1
ATOM 804 O O . PRO A 1 101 ? 6.316 -3.244 25.250 1.00 59.81 101 PRO A O 1
ATOM 807 N N . ASP A 1 102 ? 5.680 -2.316 27.213 1.00 73.25 102 ASP A N 1
ATOM 808 C CA . ASP A 1 102 ? 4.684 -1.389 26.677 1.00 73.25 102 ASP A CA 1
ATOM 809 C C . ASP A 1 102 ? 5.239 -0.690 25.420 1.00 73.25 102 ASP A C 1
ATOM 811 O O . ASP A 1 102 ? 6.235 0.039 25.481 1.00 73.25 102 ASP A O 1
ATOM 815 N N . PHE A 1 103 ? 4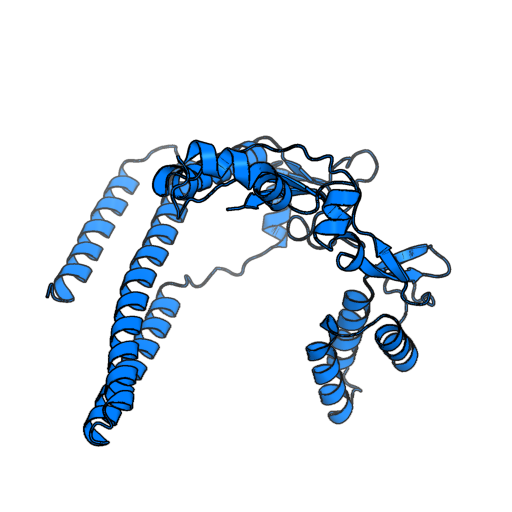.689 -1.027 24.249 1.00 82.31 103 PHE A N 1
ATOM 816 C CA . PHE A 1 103 ? 5.239 -0.592 22.968 1.00 82.31 103 PHE A CA 1
ATOM 817 C C . PHE A 1 103 ? 4.902 0.880 22.753 1.00 82.31 103 PHE A C 1
ATOM 819 O O . PHE A 1 103 ? 3.796 1.243 22.351 1.00 82.31 103 PHE A O 1
ATOM 826 N N . ASP A 1 104 ? 5.885 1.736 23.000 1.00 86.69 104 ASP A N 1
ATOM 827 C CA . ASP A 1 104 ? 5.752 3.168 22.783 1.00 86.69 104 ASP A CA 1
ATOM 828 C C . ASP A 1 104 ? 6.037 3.523 21.317 1.00 86.69 104 ASP A C 1
ATOM 830 O O . ASP A 1 104 ? 7.182 3.724 20.895 1.00 86.69 104 ASP A O 1
ATOM 834 N N . ARG A 1 105 ? 4.958 3.605 20.532 1.00 87.50 105 ARG A N 1
ATOM 835 C CA . ARG A 1 105 ? 5.007 3.992 19.117 1.00 87.50 105 ARG A CA 1
ATOM 836 C C . ARG A 1 105 ? 5.670 5.357 18.910 1.00 87.50 105 ARG A C 1
ATOM 838 O O . ARG A 1 105 ? 6.407 5.511 17.940 1.00 87.50 105 ARG A O 1
ATOM 845 N N . GLY A 1 106 ? 5.412 6.323 19.793 1.00 89.25 106 GLY A N 1
ATOM 846 C CA . GLY A 1 106 ? 5.932 7.685 19.658 1.00 89.25 106 GLY A CA 1
ATOM 847 C C . GLY A 1 106 ? 7.453 7.704 19.766 1.00 89.25 106 GLY A C 1
ATOM 848 O O . GLY A 1 106 ? 8.130 8.189 18.863 1.00 89.25 106 GLY A O 1
ATOM 849 N N . LYS A 1 107 ? 7.996 7.050 20.802 1.00 92.00 107 LYS A N 1
ATOM 850 C CA . LYS A 1 107 ? 9.453 6.912 20.969 1.00 92.00 107 LYS A CA 1
ATOM 851 C C . LYS A 1 107 ? 10.125 6.217 19.785 1.00 92.00 107 LYS A C 1
ATOM 853 O O . LYS A 1 107 ? 11.226 6.607 19.398 1.00 92.00 107 LYS A O 1
ATOM 858 N N . LEU A 1 108 ? 9.489 5.191 19.213 1.00 91.38 108 LEU A N 1
ATOM 859 C CA . LEU A 1 108 ? 10.026 4.511 18.034 1.00 91.38 108 LEU A CA 1
ATOM 860 C C . LEU A 1 108 ? 10.043 5.435 16.811 1.00 91.38 108 LEU A C 1
ATOM 862 O O . LEU A 1 108 ? 11.061 5.512 16.127 1.00 91.38 108 LEU A O 1
ATOM 866 N N . GLU A 1 109 ? 8.935 6.116 16.518 1.00 91.38 109 GLU A N 1
ATOM 867 C CA . GLU A 1 109 ? 8.846 7.020 15.366 1.00 91.38 109 GLU A CA 1
ATOM 868 C C . GLU A 1 109 ? 9.859 8.169 15.470 1.00 91.38 109 GLU A C 1
ATOM 870 O O . GLU A 1 109 ? 10.518 8.486 14.476 1.00 91.38 109 GLU A O 1
ATOM 875 N N . ASP A 1 110 ? 10.056 8.722 16.668 1.00 92.94 110 ASP A N 1
ATOM 876 C CA . ASP A 1 110 ? 11.069 9.748 16.925 1.00 92.94 110 ASP A CA 1
ATOM 877 C C . ASP A 1 110 ? 12.484 9.223 16.670 1.00 92.94 110 ASP A C 1
ATOM 879 O O . ASP A 1 110 ? 13.273 9.876 15.985 1.00 92.94 110 ASP A O 1
ATOM 883 N N . LEU A 1 111 ? 12.807 8.017 17.149 1.00 94.56 111 LEU A N 1
ATOM 884 C CA . LEU A 1 111 ? 14.110 7.395 16.911 1.00 94.56 111 LEU A CA 1
ATOM 885 C C . LEU A 1 111 ? 14.354 7.129 15.418 1.00 94.56 111 LEU A C 1
ATOM 887 O O . LEU A 1 111 ? 15.449 7.397 14.916 1.00 94.56 111 LEU A O 1
ATOM 891 N N . LEU A 1 112 ? 13.347 6.616 14.702 1.00 95.00 112 LEU A N 1
ATOM 892 C CA . LEU A 1 112 ? 13.442 6.328 13.267 1.00 95.00 112 LEU A CA 1
ATOM 893 C C . LEU A 1 112 ? 13.709 7.604 12.460 1.00 95.00 112 LEU A C 1
ATOM 895 O O . LEU A 1 112 ? 14.554 7.577 11.564 1.00 95.00 112 LEU A O 1
ATOM 899 N N . LYS A 1 113 ? 13.067 8.722 12.817 1.00 92.69 113 LYS A N 1
ATOM 900 C CA . LYS A 1 113 ? 13.325 10.034 12.204 1.00 92.69 113 LYS A CA 1
ATOM 901 C C . LYS A 1 113 ? 14.700 10.583 12.579 1.00 92.69 113 LYS A C 1
ATOM 903 O O . LYS A 1 113 ? 15.471 10.948 11.698 1.00 92.69 113 LYS A O 1
ATOM 908 N N . GLN A 1 114 ? 15.063 10.565 13.865 1.00 95.19 114 GLN A N 1
ATOM 909 C CA . GLN A 1 114 ? 16.367 11.047 14.349 1.00 95.19 114 GLN A CA 1
ATOM 910 C C . GLN A 1 114 ? 17.553 10.313 13.714 1.00 95.19 114 GLN A C 1
ATOM 912 O O . GLN A 1 114 ? 18.609 10.904 13.497 1.00 95.19 114 GLN A O 1
ATOM 917 N N . LYS A 1 115 ? 17.401 9.014 13.437 1.00 95.62 115 LYS A N 1
ATOM 918 C CA . LYS A 1 115 ? 18.424 8.183 12.784 1.00 95.62 115 LYS A CA 1
ATOM 919 C C . LYS A 1 115 ? 18.273 8.109 11.266 1.00 95.62 115 LYS A C 1
ATOM 921 O O . LYS A 1 115 ? 18.996 7.344 10.632 1.00 95.62 115 LYS A O 1
ATOM 926 N N . PHE A 1 116 ? 17.357 8.890 10.698 1.00 95.44 116 PHE A N 1
ATOM 927 C CA . PHE A 1 116 ? 17.064 8.949 9.273 1.00 95.44 116 PHE A CA 1
ATOM 928 C C . PHE A 1 116 ? 16.872 7.556 8.645 1.00 95.44 116 PHE A C 1
ATOM 930 O O . PHE A 1 116 ? 17.477 7.199 7.634 1.00 95.44 116 PHE A O 1
ATOM 937 N N . PHE A 1 117 ? 16.032 6.729 9.274 1.00 96.44 117 PHE A N 1
ATOM 938 C CA . PHE A 1 117 ? 15.536 5.500 8.651 1.00 96.44 117 PHE A CA 1
ATOM 939 C C . PHE A 1 117 ? 14.569 5.843 7.522 1.00 96.44 117 PHE A C 1
ATOM 941 O O . PHE A 1 117 ? 14.720 5.359 6.404 1.00 96.44 117 PHE A O 1
ATOM 948 N N . TYR A 1 118 ? 13.604 6.708 7.806 1.00 96.31 118 TYR A N 1
ATOM 949 C CA . TYR A 1 118 ? 12.755 7.335 6.807 1.00 96.31 118 TYR A CA 1
ATOM 950 C C . TYR A 1 118 ? 12.332 8.716 7.304 1.00 96.31 118 TYR A C 1
ATOM 952 O O . TYR A 1 118 ? 12.326 8.962 8.513 1.00 96.31 118 TYR A O 1
ATOM 960 N N . ASP A 1 119 ? 11.962 9.594 6.382 1.00 95.62 119 ASP A N 1
ATOM 961 C CA . ASP A 1 119 ? 11.336 10.873 6.702 1.00 95.62 119 ASP A CA 1
ATOM 962 C C . ASP A 1 119 ? 10.294 11.248 5.640 1.00 95.62 119 ASP A C 1
ATOM 964 O O . ASP A 1 119 ? 10.156 10.573 4.616 1.00 95.62 119 ASP A O 1
ATOM 968 N N . GLN A 1 120 ? 9.499 12.281 5.905 1.00 95.06 120 GLN A N 1
ATOM 969 C CA . GLN A 1 120 ? 8.479 12.745 4.975 1.00 95.06 120 GLN A CA 1
ATOM 970 C C . GLN A 1 120 ? 9.118 13.267 3.684 1.00 95.06 120 GLN A C 1
ATOM 972 O O . GLN A 1 120 ? 9.995 14.133 3.710 1.00 95.06 120 GLN A O 1
ATOM 977 N N . SER A 1 121 ? 8.634 12.774 2.545 1.00 95.25 121 SER A N 1
ATOM 978 C CA . SER A 1 121 ? 9.154 13.208 1.252 1.00 95.25 121 SER A CA 1
ATOM 979 C C . SER A 1 121 ? 8.833 14.681 1.011 1.00 95.25 121 SER A C 1
ATOM 981 O O . SER A 1 121 ? 7.740 15.158 1.346 1.00 95.25 121 SER A O 1
ATOM 983 N N . PHE A 1 122 ? 9.795 15.409 0.443 1.00 95.81 122 PHE A N 1
ATOM 984 C CA . PHE A 1 122 ? 9.725 16.857 0.205 1.00 95.81 122 PHE A CA 1
ATOM 985 C C . PHE A 1 122 ? 9.512 17.701 1.478 1.00 95.81 122 PHE A C 1
ATOM 987 O O . PHE A 1 122 ? 8.897 18.767 1.410 1.00 95.81 122 PHE A O 1
ATOM 994 N N . ALA A 1 123 ? 10.019 17.262 2.638 1.00 93.44 123 ALA A N 1
ATOM 995 C CA . ALA A 1 123 ? 9.828 17.943 3.928 1.00 93.44 123 ALA A CA 1
ATOM 996 C C . ALA A 1 123 ? 10.140 19.455 3.895 1.00 93.44 123 ALA A C 1
ATOM 998 O O . ALA A 1 123 ? 9.376 20.256 4.433 1.00 93.44 123 ALA A O 1
ATOM 999 N N . ILE A 1 124 ? 11.204 19.873 3.197 1.00 95.00 124 ILE A N 1
ATOM 1000 C CA . ILE A 1 124 ? 11.590 21.294 3.074 1.00 95.00 124 ILE A CA 1
ATOM 1001 C C . ILE A 1 124 ? 10.581 22.153 2.285 1.00 95.00 124 ILE A C 1
ATOM 1003 O O . ILE A 1 124 ? 10.618 23.376 2.377 1.00 95.00 124 ILE A O 1
ATOM 1007 N N . TYR A 1 125 ? 9.673 21.523 1.535 1.00 95.00 12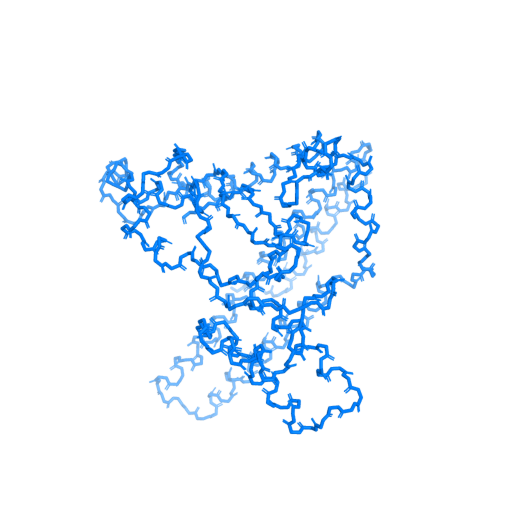5 TYR A N 1
ATOM 1008 C CA . TYR A 1 125 ? 8.586 22.164 0.786 1.00 95.00 125 TYR A CA 1
ATOM 1009 C C . TYR A 1 125 ? 7.222 22.015 1.484 1.00 95.00 125 TYR A C 1
ATOM 1011 O O . TYR A 1 125 ? 6.181 22.208 0.861 1.00 95.00 125 TYR A O 1
ATOM 1019 N N . GLY A 1 126 ? 7.210 21.656 2.771 1.00 90.06 126 GLY A N 1
ATOM 1020 C CA . GLY A 1 126 ? 5.990 21.409 3.547 1.00 90.06 126 GLY A CA 1
ATOM 1021 C C . GLY A 1 126 ? 5.555 19.941 3.584 1.00 90.06 126 GLY A C 1
ATOM 1022 O O . GLY A 1 126 ? 4.640 19.605 4.332 1.00 90.06 126 GLY A O 1
ATOM 1023 N N . GLY A 1 127 ? 6.243 19.068 2.840 1.00 90.88 127 GLY A N 1
ATOM 1024 C CA . GLY A 1 127 ? 6.017 17.629 2.837 1.00 90.88 127 GLY A CA 1
ATOM 1025 C C . GLY A 1 127 ? 4.739 17.197 2.116 1.00 90.88 127 GLY A C 1
ATOM 1026 O O . GLY A 1 127 ? 3.711 17.871 2.139 1.00 90.88 127 GLY A O 1
ATOM 1027 N N . ILE A 1 128 ? 4.777 16.019 1.494 1.00 89.81 128 ILE A N 1
ATOM 1028 C CA . ILE A 1 128 ? 3.586 15.415 0.882 1.00 89.81 128 ILE A CA 1
ATOM 1029 C C . ILE A 1 128 ? 3.115 14.258 1.757 1.00 89.81 128 ILE A C 1
ATOM 1031 O O . ILE A 1 128 ? 3.876 13.344 2.068 1.00 89.81 128 ILE A O 1
ATOM 1035 N N . GLN A 1 129 ? 1.858 14.297 2.203 1.00 89.94 129 GLN A N 1
ATOM 1036 C CA . GLN A 1 129 ? 1.303 13.215 3.017 1.00 89.94 129 GLN A CA 1
ATOM 1037 C C . GLN A 1 129 ? 1.214 11.917 2.206 1.00 89.94 129 GLN A C 1
ATOM 1039 O O . GLN A 1 129 ? 0.764 11.907 1.059 1.00 89.94 129 GLN A O 1
ATOM 1044 N N . GLY A 1 130 ? 1.626 10.813 2.827 1.00 91.19 130 GLY A N 1
ATOM 1045 C CA . GLY A 1 130 ? 1.648 9.496 2.195 1.00 91.19 130 GLY A CA 1
ATOM 1046 C C . GLY A 1 130 ? 2.851 9.239 1.288 1.00 91.19 130 GLY A C 1
ATOM 1047 O O . GLY A 1 130 ? 2.891 8.169 0.690 1.00 91.19 130 GLY A O 1
ATOM 1048 N N . LEU A 1 131 ? 3.818 10.156 1.192 1.00 95.12 131 LEU A N 1
ATOM 1049 C CA . LEU A 1 131 ? 5.101 9.924 0.524 1.00 95.12 131 LEU A CA 1
ATOM 1050 C C . LEU A 1 131 ? 6.239 10.021 1.541 1.00 95.12 131 LEU A C 1
ATOM 1052 O O . LEU A 1 131 ? 6.283 10.947 2.354 1.00 95.12 131 LEU A O 1
ATOM 1056 N N . TYR A 1 132 ? 7.158 9.061 1.488 1.00 96.31 132 TYR A N 1
ATOM 1057 C CA . TYR A 1 132 ? 8.263 8.943 2.433 1.00 96.31 132 TYR A CA 1
ATOM 1058 C C . TYR A 1 132 ? 9.549 8.570 1.708 1.00 96.31 132 TYR A C 1
ATOM 1060 O O . TYR A 1 132 ? 9.551 7.667 0.871 1.00 96.31 132 TYR A O 1
ATOM 1068 N N . ASP A 1 133 ? 10.638 9.222 2.099 1.00 96.94 133 ASP A N 1
ATOM 1069 C CA . ASP A 1 133 ? 11.976 8.933 1.603 1.00 96.94 133 ASP A CA 1
ATOM 1070 C C . ASP A 1 133 ? 12.709 8.074 2.636 1.00 96.94 133 ASP A C 1
ATOM 1072 O O . ASP A 1 133 ? 12.676 8.359 3.835 1.00 96.94 133 ASP A O 1
A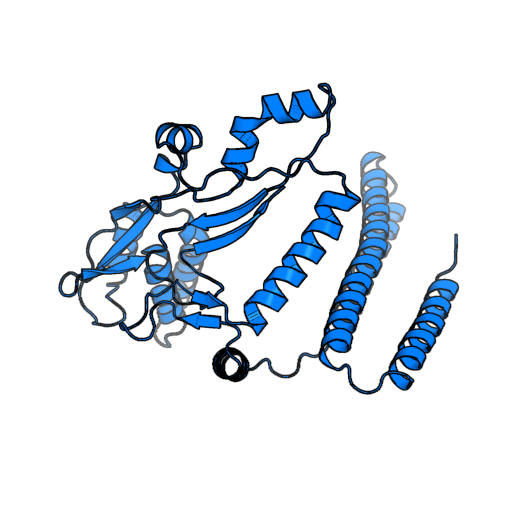TOM 1076 N N . TYR A 1 134 ? 13.378 7.015 2.185 1.00 97.25 134 TYR A N 1
ATOM 1077 C CA . TYR A 1 134 ? 14.207 6.177 3.052 1.00 97.25 134 TYR A CA 1
ATOM 1078 C C . TYR A 1 134 ? 15.631 6.735 3.101 1.00 97.25 134 TYR A C 1
ATOM 1080 O O . TYR A 1 134 ? 16.266 6.919 2.062 1.00 97.25 134 TYR A O 1
ATOM 1088 N N . GLY A 1 135 ? 16.147 6.982 4.305 1.00 96.62 135 GLY A N 1
ATOM 1089 C CA . GLY A 1 135 ? 17.543 7.378 4.493 1.00 96.62 135 GLY A CA 1
ATOM 1090 C C . GLY A 1 135 ? 18.493 6.170 4.481 1.00 96.62 135 GLY A C 1
ATOM 1091 O O . GLY A 1 135 ? 18.060 5.037 4.249 1.00 96.62 135 GLY A O 1
ATOM 1092 N N . PRO A 1 136 ? 19.800 6.361 4.744 1.00 96.88 136 PRO A N 1
ATOM 1093 C CA . PRO A 1 136 ? 20.814 5.320 4.543 1.00 96.88 136 PRO A CA 1
ATOM 1094 C C . PRO A 1 136 ? 20.517 4.006 5.281 1.00 96.88 136 PRO A C 1
ATOM 1096 O O . PRO A 1 136 ? 20.598 2.925 4.695 1.00 96.88 136 PRO A O 1
ATOM 1099 N N . MET A 1 137 ? 20.105 4.099 6.550 1.00 94.19 137 MET A N 1
ATOM 1100 C CA . MET A 1 137 ? 19.779 2.928 7.371 1.00 94.19 137 MET A CA 1
ATOM 1101 C C . MET A 1 137 ? 18.487 2.243 6.920 1.00 94.19 137 MET A C 1
ATOM 1103 O O . MET A 1 137 ? 18.413 1.014 6.910 1.00 94.19 137 MET A O 1
ATOM 1107 N N . GLY A 1 138 ? 17.486 3.020 6.500 1.00 95.00 138 GLY A N 1
ATOM 1108 C CA . GLY A 1 138 ? 16.239 2.478 5.964 1.00 95.00 138 GLY A CA 1
ATOM 1109 C C . GLY A 1 138 ? 16.439 1.770 4.630 1.00 95.00 138 GLY A C 1
ATOM 1110 O O . GLY A 1 138 ? 15.899 0.685 4.433 1.00 95.00 138 GLY A O 1
ATOM 1111 N N . CYS A 1 139 ? 17.269 2.328 3.747 1.00 96.00 139 CYS A N 1
ATOM 1112 C CA . CYS A 1 139 ? 17.649 1.701 2.483 1.00 96.00 139 CYS A CA 1
ATOM 1113 C C . CYS A 1 139 ? 18.370 0.368 2.706 1.00 96.00 139 CYS A C 1
ATOM 1115 O O . CYS A 1 139 ? 17.982 -0.634 2.105 1.00 96.00 139 CYS A O 1
ATOM 1117 N N . ALA A 1 140 ? 19.357 0.326 3.607 1.00 95.44 140 ALA A N 1
ATOM 1118 C CA . ALA A 1 140 ? 20.062 -0.911 3.948 1.00 95.44 140 ALA A CA 1
ATOM 1119 C C . ALA A 1 140 ? 19.111 -1.968 4.539 1.00 95.44 140 ALA A C 1
ATOM 1121 O O . ALA A 1 140 ? 19.118 -3.123 4.117 1.00 95.44 140 ALA A O 1
ATOM 1122 N N . MET A 1 141 ? 18.235 -1.568 5.467 1.00 95.56 141 MET A N 1
ATOM 1123 C CA . MET A 1 141 ? 17.232 -2.461 6.053 1.00 95.56 141 MET A CA 1
ATOM 1124 C C . MET A 1 141 ? 16.256 -3.000 4.997 1.00 95.56 141 MET A C 1
ATOM 1126 O O . MET A 1 141 ? 15.994 -4.203 4.961 1.00 95.56 141 MET A O 1
ATOM 1130 N N . LYS A 1 142 ? 15.740 -2.133 4.119 1.00 95.06 142 LYS A N 1
ATOM 1131 C CA . LYS A 1 142 ? 14.837 -2.510 3.023 1.00 95.06 142 LYS A CA 1
ATOM 1132 C C . LYS A 1 142 ? 15.513 -3.483 2.056 1.00 95.06 142 LYS A C 1
ATOM 1134 O O . LYS A 1 142 ? 14.901 -4.481 1.687 1.00 95.06 142 LYS A O 1
ATOM 1139 N N . ALA A 1 143 ? 16.770 -3.230 1.687 1.00 96.25 143 ALA A N 1
ATOM 1140 C CA . ALA A 1 143 ? 17.547 -4.118 0.825 1.00 96.25 143 ALA A CA 1
ATOM 1141 C C . ALA A 1 143 ? 17.737 -5.505 1.458 1.00 96.25 143 ALA A C 1
ATOM 1143 O O . ALA A 1 143 ? 17.499 -6.513 0.796 1.00 96.25 143 ALA A O 1
ATOM 1144 N N . ASN A 1 144 ? 18.070 -5.562 2.751 1.00 96.25 144 ASN A N 1
ATOM 1145 C CA . ASN A 1 144 ? 18.209 -6.823 3.483 1.00 96.25 144 ASN A CA 1
ATOM 1146 C C . ASN A 1 144 ? 16.887 -7.601 3.552 1.00 96.25 144 ASN A C 1
ATOM 1148 O O . ASN A 1 144 ? 16.881 -8.818 3.382 1.00 96.25 144 ASN A O 1
ATOM 1152 N N . LEU A 1 145 ? 15.763 -6.908 3.764 1.00 95.25 145 LEU A N 1
ATOM 1153 C CA . LEU A 1 145 ? 14.442 -7.537 3.795 1.00 95.25 145 LEU A CA 1
ATOM 1154 C C . LEU A 1 145 ? 14.063 -8.127 2.430 1.00 95.25 145 LEU A C 1
ATOM 1156 O O . LEU A 1 145 ? 13.595 -9.261 2.362 1.00 95.25 145 LEU A O 1
ATOM 1160 N N . ILE A 1 146 ? 14.306 -7.383 1.347 1.00 95.75 146 ILE A N 1
ATOM 1161 C CA . ILE A 1 146 ? 14.079 -7.857 -0.025 1.00 95.75 146 ILE A CA 1
ATOM 1162 C C . ILE A 1 146 ? 14.982 -9.057 -0.331 1.00 95.75 146 ILE A C 1
ATOM 1164 O O . ILE A 1 146 ? 14.507 -10.048 -0.878 1.00 95.75 146 ILE A O 1
ATOM 1168 N N . ALA A 1 147 ? 16.260 -9.008 0.049 1.00 95.50 147 ALA A N 1
ATOM 1169 C CA . ALA A 1 147 ? 17.189 -10.118 -0.150 1.00 95.50 147 ALA A CA 1
ATOM 1170 C C . ALA A 1 147 ? 16.734 -11.388 0.589 1.00 95.50 147 ALA A C 1
ATOM 1172 O O . ALA A 1 147 ? 16.712 -12.465 -0.005 1.00 95.50 147 ALA A O 1
ATOM 1173 N N . ALA A 1 148 ? 16.300 -11.259 1.847 1.00 95.81 148 ALA A N 1
ATOM 1174 C CA . ALA A 1 148 ? 15.756 -12.374 2.618 1.00 95.81 148 ALA A CA 1
ATOM 1175 C C . ALA A 1 148 ? 14.474 -12.944 1.988 1.00 95.81 148 ALA A C 1
ATOM 1177 O O . ALA A 1 148 ? 14.314 -14.159 1.916 1.00 95.81 148 ALA A O 1
ATOM 1178 N N . TRP A 1 149 ? 13.586 -12.083 1.480 1.00 96.00 149 TRP A N 1
ATOM 1179 C CA . TRP A 1 149 ? 12.371 -12.510 0.784 1.00 96.00 149 TRP A CA 1
ATOM 1180 C C . TRP A 1 149 ? 12.686 -13.262 -0.517 1.00 96.00 149 TRP A C 1
ATOM 1182 O O . TRP A 1 149 ? 12.127 -14.328 -0.761 1.00 96.00 149 TRP A O 1
ATOM 1192 N N . ARG A 1 150 ? 13.632 -12.759 -1.323 1.00 94.88 150 ARG A N 1
ATOM 1193 C CA . ARG A 1 150 ? 14.102 -13.434 -2.546 1.00 94.88 150 ARG A CA 1
ATOM 1194 C C . ARG A 1 150 ? 14.695 -14.802 -2.234 1.00 94.88 150 ARG A C 1
ATOM 1196 O O . ARG A 1 150 ? 14.397 -15.762 -2.935 1.00 94.88 150 ARG A O 1
ATOM 1203 N N . GLN A 1 151 ? 15.516 -14.889 -1.188 1.00 93.12 151 GLN A N 1
ATOM 1204 C CA . GLN A 1 151 ? 16.094 -16.157 -0.758 1.00 93.12 151 GLN A CA 1
ATOM 1205 C C . GLN A 1 151 ? 15.001 -17.156 -0.374 1.00 93.12 151 GLN A C 1
ATOM 1207 O O . GLN A 1 151 ? 15.036 -18.287 -0.842 1.00 93.12 151 GLN A O 1
ATOM 1212 N N . HIS A 1 152 ? 14.029 -16.717 0.424 1.00 92.81 152 HIS A N 1
ATOM 1213 C CA . HIS A 1 152 ? 13.006 -17.596 0.976 1.00 92.81 152 HIS A CA 1
ATOM 1214 C C . HIS A 1 152 ? 11.929 -18.024 -0.025 1.00 92.81 152 HIS A C 1
ATOM 1216 O O . HIS A 1 152 ? 11.423 -19.126 0.086 1.00 92.81 152 HIS A O 1
ATOM 1222 N N . PHE A 1 153 ? 11.554 -17.177 -0.986 1.00 92.81 153 PHE A N 1
ATOM 1223 C CA . PHE A 1 153 ? 10.488 -17.509 -1.938 1.00 92.81 153 PHE A CA 1
ATOM 1224 C C . PHE A 1 153 ? 11.029 -17.783 -3.335 1.00 92.81 153 PHE A C 1
ATOM 1226 O O . PHE A 1 153 ? 10.810 -18.854 -3.888 1.00 92.81 153 PHE A O 1
ATOM 1233 N N . ILE A 1 154 ? 11.770 -16.838 -3.920 1.00 92.81 154 ILE A N 1
ATOM 1234 C CA . ILE A 1 154 ? 12.221 -16.977 -5.312 1.00 92.81 154 ILE A CA 1
ATOM 1235 C C . ILE A 1 154 ? 13.205 -18.138 -5.454 1.00 92.81 154 ILE A C 1
ATOM 1237 O O . ILE A 1 154 ? 13.057 -18.955 -6.358 1.00 92.81 154 ILE A O 1
ATOM 1241 N N . LEU A 1 155 ? 14.209 -18.212 -4.578 1.00 89.56 155 LEU A N 1
ATOM 1242 C CA . LEU A 1 155 ? 15.273 -19.209 -4.702 1.00 89.56 155 LEU A CA 1
ATOM 1243 C C . LEU A 1 155 ? 14.869 -20.584 -4.159 1.00 89.56 155 LEU A C 1
ATOM 1245 O O . LEU A 1 155 ? 15.199 -21.583 -4.797 1.00 89.56 155 LEU A O 1
ATOM 1249 N N . GLU A 1 156 ? 14.156 -20.655 -3.030 1.00 91.69 156 GLU A N 1
ATOM 1250 C CA . GLU A 1 156 ? 13.678 -21.935 -2.476 1.00 91.69 156 GLU A CA 1
ATOM 1251 C C . GLU A 1 156 ? 12.630 -22.603 -3.385 1.00 91.69 156 GLU A C 1
ATOM 1253 O O . GLU A 1 156 ? 12.781 -23.786 -3.695 1.00 91.69 156 GLU A O 1
ATOM 1258 N N . ASP A 1 157 ? 11.637 -21.853 -3.883 1.00 93.25 157 ASP A N 1
ATOM 1259 C CA . ASP A 1 157 ? 10.554 -22.396 -4.725 1.00 93.25 157 ASP A CA 1
ATOM 1260 C C . ASP A 1 157 ? 10.826 -22.280 -6.240 1.00 93.25 157 ASP A C 1
ATOM 1262 O O . ASP A 1 157 ? 9.979 -22.650 -7.054 1.00 93.25 157 ASP A O 1
ATOM 1266 N N . GLN A 1 158 ? 12.008 -21.791 -6.638 1.00 94.69 158 GLN A N 1
ATOM 1267 C CA . GLN A 1 158 ? 12.423 -21.605 -8.040 1.00 94.69 158 GLN A CA 1
ATOM 1268 C C . GLN A 1 158 ? 11.418 -20.779 -8.866 1.00 94.69 158 GLN A C 1
ATOM 1270 O O . GLN A 1 158 ? 11.082 -21.120 -10.004 1.00 94.69 158 GLN A O 1
ATOM 1275 N N . LEU A 1 159 ? 10.924 -19.683 -8.285 1.00 96.62 159 LEU A N 1
ATOM 1276 C CA . LEU A 1 159 ? 9.951 -18.807 -8.936 1.00 96.62 159 LEU A CA 1
ATOM 1277 C C . LEU A 1 159 ? 10.589 -18.038 -10.097 1.00 96.62 159 LEU A C 1
ATOM 1279 O O . LEU A 1 159 ? 11.737 -17.593 -10.033 1.00 96.62 159 LEU A O 1
ATOM 1283 N N . LEU A 1 160 ? 9.809 -17.830 -11.155 1.00 97.62 160 LEU A N 1
ATOM 1284 C CA . LEU A 1 160 ? 10.216 -17.051 -12.319 1.00 97.62 160 LEU A CA 1
ATOM 1285 C C . LEU A 1 160 ? 10.076 -15.555 -12.023 1.00 97.62 160 LEU A C 1
ATOM 1287 O O . LEU A 1 160 ? 8.998 -14.977 -12.164 1.00 97.62 160 LEU A O 1
ATOM 1291 N N . GLU A 1 161 ? 11.163 -14.927 -11.589 1.00 97.69 161 GLU A N 1
ATOM 1292 C CA . GLU A 1 161 ? 11.172 -13.492 -11.311 1.00 97.69 161 GLU A CA 1
ATOM 1293 C C . GLU A 1 161 ? 11.111 -12.655 -12.599 1.00 97.69 161 GLU A C 1
ATOM 1295 O O . GLU A 1 161 ? 11.882 -12.875 -13.536 1.00 97.69 161 GLU A O 1
ATOM 1300 N N . VAL A 1 162 ? 10.223 -11.659 -12.627 1.00 97.12 162 VAL A N 1
ATOM 1301 C CA . VAL A 1 162 ? 10.103 -10.671 -13.708 1.00 97.12 162 VAL A CA 1
ATOM 1302 C C . VAL A 1 162 ? 10.054 -9.251 -13.161 1.00 97.12 162 VAL A C 1
ATOM 1304 O O . VAL A 1 162 ? 9.555 -9.012 -12.065 1.00 97.12 162 VAL A O 1
ATOM 1307 N N . ASP A 1 163 ? 10.525 -8.293 -13.959 1.00 97.50 163 ASP A N 1
ATOM 1308 C CA . ASP A 1 163 ? 10.402 -6.865 -13.672 1.00 97.50 163 ASP A CA 1
ATOM 1309 C C . ASP A 1 163 ? 9.620 -6.176 -14.797 1.00 97.50 163 ASP A C 1
ATOM 1311 O O . ASP A 1 163 ? 10.069 -6.099 -15.943 1.00 97.50 163 ASP A O 1
ATOM 1315 N N . CYS A 1 164 ? 8.404 -5.726 -14.482 1.00 96.62 164 CYS A N 1
ATOM 1316 C CA . CYS A 1 164 ? 7.509 -5.078 -15.439 1.00 96.62 164 CYS A CA 1
ATOM 1317 C C . CYS A 1 164 ? 7.486 -3.556 -15.239 1.00 96.62 164 CYS A C 1
ATOM 1319 O O . CYS A 1 164 ? 7.782 -3.046 -14.158 1.00 96.62 164 CYS A O 1
ATOM 1321 N N . SER A 1 165 ? 7.045 -2.805 -16.252 1.00 96.06 165 SER A N 1
ATOM 1322 C CA . SER A 1 165 ? 6.915 -1.344 -16.169 1.00 96.06 165 SER A CA 1
ATOM 1323 C C . SER A 1 165 ? 5.846 -0.889 -15.164 1.00 96.06 165 SER A C 1
ATOM 1325 O O . SER A 1 165 ? 4.881 -1.599 -14.876 1.00 96.06 165 SER A O 1
ATOM 1327 N N . MET A 1 166 ? 6.010 0.325 -14.627 1.00 94.81 166 MET A N 1
ATOM 1328 C CA . MET A 1 166 ? 5.033 0.963 -13.726 1.00 94.81 166 MET A CA 1
ATOM 1329 C C . MET A 1 166 ? 3.888 1.651 -14.474 1.00 94.81 166 MET A C 1
ATOM 1331 O O . MET A 1 166 ? 2.758 1.683 -13.988 1.00 94.81 166 MET A O 1
ATOM 1335 N N . LEU A 1 167 ? 4.188 2.208 -15.652 1.00 93.12 167 LEU A N 1
ATOM 1336 C CA . LEU A 1 167 ? 3.188 2.771 -16.550 1.00 93.12 167 LEU A CA 1
ATOM 1337 C C . LEU A 1 167 ? 2.379 1.630 -17.163 1.00 93.12 167 LEU A C 1
ATOM 1339 O O . LEU A 1 167 ? 2.945 0.715 -17.768 1.00 93.12 167 LEU A O 1
ATOM 1343 N N . THR A 1 168 ? 1.060 1.698 -16.999 1.00 90.31 168 THR A N 1
ATOM 1344 C CA . THR A 1 168 ? 0.127 0.668 -17.458 1.00 90.31 168 THR A CA 1
ATOM 1345 C C . THR A 1 168 ? -0.941 1.303 -18.347 1.00 90.31 168 THR A C 1
ATOM 1347 O O . THR A 1 168 ? -1.612 2.236 -17.907 1.00 90.31 168 THR A O 1
ATOM 1350 N N . PRO A 1 169 ? -1.125 0.822 -19.590 1.00 90.19 169 PRO A N 1
ATOM 1351 C CA . PRO A 1 169 ? -2.187 1.311 -20.461 1.00 90.19 169 PRO A CA 1
ATOM 1352 C C . PRO A 1 169 ? -3.573 1.114 -19.834 1.00 90.19 169 PRO A C 1
ATOM 1354 O O . PRO A 1 169 ? -3.873 0.037 -19.316 1.00 90.19 169 PRO A O 1
ATOM 1357 N N . ALA A 1 170 ? -4.444 2.120 -19.953 1.00 87.50 170 ALA A N 1
ATOM 1358 C CA . ALA A 1 170 ? -5.802 2.085 -19.403 1.00 87.50 170 ALA A CA 1
ATOM 1359 C C . ALA A 1 170 ? -6.615 0.824 -19.777 1.00 87.50 170 ALA A C 1
ATOM 1361 O O . ALA A 1 170 ? -7.259 0.277 -18.882 1.00 87.50 170 ALA A O 1
ATOM 1362 N N . PRO A 1 171 ? -6.544 0.276 -21.014 1.00 90.81 171 PRO A N 1
ATOM 1363 C CA . PRO A 1 171 ? -7.272 -0.949 -21.358 1.00 90.81 171 PRO A CA 1
ATOM 1364 C C . PRO A 1 171 ? -6.913 -2.165 -20.493 1.00 90.81 171 PRO A C 1
ATOM 1366 O O . PRO A 1 171 ? -7.771 -3.003 -20.239 1.00 90.81 171 PRO A O 1
ATOM 1369 N N . VAL A 1 172 ? -5.672 -2.263 -20.001 1.00 90.38 172 VAL A N 1
ATOM 1370 C CA . VAL A 1 172 ? -5.240 -3.364 -19.118 1.00 90.38 172 VAL A CA 1
ATOM 1371 C C . VAL A 1 172 ? -5.908 -3.244 -17.745 1.00 90.38 172 VAL A C 1
ATOM 1373 O O . VAL A 1 172 ? -6.381 -4.227 -17.173 1.00 90.38 172 VAL A O 1
ATOM 1376 N N . LEU A 1 173 ? -5.996 -2.021 -17.224 1.00 88.38 173 LEU A N 1
ATOM 1377 C CA . LEU A 1 173 ? -6.636 -1.734 -15.939 1.00 88.38 173 LEU A CA 1
ATOM 1378 C C . LEU A 1 173 ? -8.163 -1.848 -16.024 1.00 88.38 173 LEU A C 1
ATOM 1380 O O . LEU A 1 173 ? -8.810 -2.260 -15.064 1.00 88.38 173 LEU A O 1
ATOM 1384 N N . GLN A 1 174 ? -8.738 -1.534 -17.183 1.00 87.31 174 GLN A N 1
ATOM 1385 C CA . GLN A 1 174 ? -10.157 -1.745 -17.447 1.00 87.31 174 GLN A CA 1
ATOM 1386 C C . GLN A 1 174 ? -10.484 -3.238 -17.542 1.00 87.31 174 GLN A C 1
ATOM 1388 O O . GLN A 1 174 ? -11.404 -3.704 -16.881 1.00 87.31 174 GLN A O 1
ATOM 1393 N N . ALA A 1 175 ? -9.696 -4.011 -18.297 1.00 89.50 175 ALA A N 1
ATOM 1394 C CA . ALA A 1 175 ? -9.905 -5.451 -18.447 1.00 89.50 175 ALA A CA 1
ATOM 1395 C C . ALA A 1 175 ? -9.761 -6.220 -17.121 1.00 89.50 175 ALA A C 1
ATOM 1397 O O . ALA A 1 175 ? -10.455 -7.209 -16.906 1.00 89.50 175 ALA A O 1
ATOM 1398 N N . SER A 1 176 ? -8.894 -5.752 -16.219 1.00 89.81 176 SER A N 1
ATOM 1399 C CA . SER A 1 176 ? -8.754 -6.310 -14.866 1.00 89.81 176 SER A CA 1
ATOM 1400 C C . SER A 1 176 ? -9.826 -5.821 -13.880 1.00 89.81 176 SER A C 1
ATOM 1402 O O . SER A 1 176 ? -9.873 -6.300 -12.750 1.00 89.81 176 SER A O 1
ATOM 1404 N N . GLY A 1 177 ? -10.698 -4.891 -14.285 1.00 86.38 177 GLY A N 1
ATOM 1405 C CA . GLY A 1 177 ? -11.775 -4.345 -13.455 1.00 86.38 177 GLY A CA 1
ATOM 1406 C C . GLY A 1 177 ? -11.326 -3.298 -12.434 1.00 86.38 177 GLY A C 1
ATOM 1407 O O . GLY A 1 177 ? -12.135 -2.862 -11.617 1.00 86.38 177 GLY A O 1
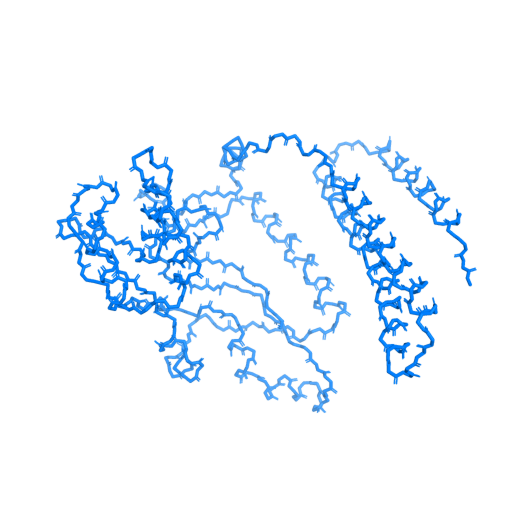ATOM 1408 N N . HIS A 1 178 ? -10.063 -2.863 -12.470 1.00 84.88 178 HIS A N 1
ATOM 1409 C CA . HIS A 1 178 ? -9.568 -1.825 -11.568 1.00 84.88 178 HIS A CA 1
ATOM 1410 C C . HIS A 1 178 ? -10.223 -0.468 -11.840 1.00 84.88 178 HIS A C 1
ATOM 1412 O O . HIS A 1 178 ? -10.498 0.271 -10.904 1.00 84.88 178 HIS A O 1
ATOM 1418 N N . VAL A 1 179 ? -10.530 -0.146 -13.098 1.00 78.12 179 VAL A N 1
ATOM 1419 C CA . VAL A 1 179 ? -11.192 1.130 -13.424 1.00 78.12 179 VAL A CA 1
ATOM 1420 C C . VAL A 1 179 ? -12.573 1.235 -12.767 1.00 78.12 179 VAL A C 1
ATOM 1422 O O . VAL A 1 179 ? -12.921 2.303 -12.277 1.00 78.12 179 VAL A O 1
ATOM 1425 N N . ASP A 1 180 ? -13.313 0.126 -12.703 1.00 75.50 180 ASP A N 1
ATOM 1426 C CA . ASP A 1 180 ? -14.698 0.114 -12.218 1.00 75.50 180 ASP A CA 1
ATOM 1427 C C . ASP A 1 180 ? -14.811 -0.164 -10.710 1.00 75.50 180 ASP A C 1
ATOM 1429 O O . ASP A 1 180 ? -15.820 0.165 -10.096 1.00 75.50 180 ASP A O 1
ATOM 1433 N N . ARG A 1 181 ? -13.813 -0.828 -10.107 1.00 74.00 181 ARG A N 1
ATOM 1434 C CA . ARG A 1 181 ? -13.862 -1.261 -8.695 1.00 74.00 181 ARG A CA 1
ATOM 1435 C C . ARG A 1 181 ? -12.864 -0.562 -7.785 1.00 74.00 181 ARG A C 1
ATOM 1437 O O . ARG A 1 181 ? -13.029 -0.613 -6.571 1.00 74.00 181 ARG A O 1
ATOM 1444 N N . PHE A 1 182 ? -11.819 0.054 -8.330 1.00 66.38 182 PHE A N 1
ATOM 1445 C CA . PHE A 1 182 ? -10.750 0.687 -7.551 1.00 66.38 182 PHE A CA 1
ATOM 1446 C C . PHE A 1 182 ? -11.033 2.181 -7.328 1.00 66.38 182 PHE A C 1
ATOM 1448 O O . PHE A 1 182 ? -10.177 3.050 -7.516 1.00 66.38 182 PHE A O 1
ATOM 1455 N N . THR A 1 183 ? -12.273 2.468 -6.938 1.00 72.31 183 THR A N 1
ATOM 1456 C CA . THR A 1 183 ? -12.774 3.800 -6.605 1.00 72.31 183 THR A CA 1
ATOM 1457 C C . THR A 1 183 ? -13.169 3.827 -5.141 1.00 72.31 183 THR A C 1
ATOM 1459 O O . THR A 1 183 ? -14.002 3.036 -4.701 1.00 72.31 183 THR A O 1
ATOM 1462 N N . ASP A 1 184 ? -12.605 4.765 -4.392 1.00 80.56 184 ASP A N 1
ATOM 1463 C CA . ASP A 1 184 ? -13.081 5.048 -3.044 1.00 80.56 184 ASP A CA 1
ATOM 1464 C C . ASP A 1 184 ? -14.142 6.147 -3.093 1.00 80.56 184 ASP A C 1
ATOM 1466 O O . ASP A 1 184 ? -14.094 7.049 -3.934 1.00 80.56 184 ASP A O 1
ATOM 1470 N N . LEU A 1 185 ? -15.076 6.110 -2.146 1.00 84.69 185 LEU A N 1
ATOM 1471 C CA . LEU A 1 185 ? -16.043 7.184 -1.964 1.00 84.69 185 LEU A CA 1
ATOM 1472 C C . LEU A 1 185 ? -15.425 8.303 -1.125 1.00 84.69 185 LEU A C 1
ATOM 1474 O O . LEU A 1 185 ? -14.908 8.083 -0.026 1.00 84.69 185 LEU A O 1
ATOM 1478 N N . MET A 1 186 ? -15.485 9.519 -1.653 1.00 87.81 186 MET A N 1
ATOM 1479 C CA . MET A 1 186 ? -14.872 10.712 -1.089 1.00 87.81 186 MET A CA 1
ATOM 1480 C C . MET A 1 186 ? -15.928 11.782 -0.824 1.00 87.81 186 MET A C 1
ATOM 1482 O O . MET A 1 186 ? -16.770 12.062 -1.672 1.00 87.81 186 MET A O 1
ATOM 1486 N N . VAL A 1 187 ? -15.825 12.435 0.329 1.00 88.19 187 VAL A N 1
ATOM 1487 C CA . VAL A 1 187 ? -16.590 13.639 0.676 1.00 88.19 187 VAL A CA 1
ATOM 1488 C C . VAL A 1 187 ? -15.639 14.812 0.868 1.00 88.19 187 VAL A C 1
ATOM 1490 O O . VAL A 1 187 ? -14.492 14.627 1.283 1.00 88.19 187 VAL A O 1
ATOM 1493 N N . LYS A 1 188 ? -16.092 16.026 0.558 1.00 87.12 188 LYS A N 1
ATOM 1494 C CA . LYS A 1 188 ? -15.283 17.244 0.666 1.00 87.12 188 LYS A CA 1
ATOM 1495 C C . LYS A 1 188 ? -15.915 18.226 1.637 1.00 87.12 188 LYS A C 1
ATOM 1497 O O . LYS A 1 188 ? -17.135 18.350 1.673 1.00 87.12 188 LYS A O 1
ATOM 1502 N N . ASP A 1 189 ? -15.100 18.954 2.391 1.00 88.38 189 ASP A N 1
ATOM 1503 C CA . ASP A 1 189 ? -15.561 20.154 3.095 1.00 88.38 189 ASP A CA 1
ATOM 1504 C C . ASP A 1 189 ? -15.937 21.227 2.061 1.00 88.38 189 ASP A C 1
ATOM 1506 O O . ASP A 1 189 ? -15.117 21.608 1.221 1.00 88.38 189 ASP A O 1
ATOM 1510 N N . VAL A 1 190 ? -17.173 21.726 2.134 1.00 86.81 190 VAL A N 1
ATOM 1511 C CA . VAL A 1 190 ? -17.728 22.709 1.189 1.00 86.81 190 VAL A CA 1
ATOM 1512 C C . VAL A 1 190 ? -16.927 24.018 1.157 1.00 86.81 190 VAL A C 1
ATOM 1514 O O . VAL A 1 190 ? -16.871 24.673 0.118 1.00 86.81 190 VAL A O 1
ATOM 1517 N N . LYS A 1 191 ? -16.297 24.420 2.268 1.00 85.00 191 LYS A N 1
ATOM 1518 C CA . LYS A 1 191 ? -15.568 25.697 2.359 1.00 85.00 191 LYS A CA 1
ATOM 1519 C C . LYS A 1 191 ? -14.080 25.568 2.072 1.00 85.00 191 LYS A C 1
ATOM 1521 O O . LYS A 1 191 ? -13.510 26.460 1.452 1.00 85.00 191 LYS A O 1
ATOM 1526 N N . THR A 1 192 ? -13.437 24.513 2.568 1.00 81.75 192 THR A N 1
ATOM 1527 C CA . THR A 1 192 ? -11.974 24.356 2.453 1.00 81.75 192 THR A CA 1
ATOM 1528 C C . THR A 1 192 ? -11.554 23.468 1.289 1.00 81.75 192 THR A C 1
ATOM 1530 O O . THR A 1 192 ? -10.412 23.548 0.846 1.00 81.75 192 THR A O 1
ATOM 1533 N N . GLY A 1 193 ? -12.458 22.621 0.790 1.00 81.12 193 GLY A N 1
ATOM 1534 C CA . GLY A 1 193 ? -12.137 21.599 -0.200 1.00 81.12 193 GLY A CA 1
ATOM 1535 C C . GLY A 1 193 ? -11.319 20.431 0.360 1.00 81.12 193 GLY A C 1
ATOM 1536 O O . GLY A 1 193 ? -10.881 19.586 -0.424 1.00 81.12 193 GLY A O 1
ATOM 1537 N N . GLU A 1 194 ? -11.106 20.354 1.683 1.00 82.88 194 GLU A N 1
ATOM 1538 C CA . GLU A 1 194 ? -10.415 19.222 2.308 1.00 82.88 194 GLU A CA 1
ATOM 1539 C C . GLU A 1 194 ? -11.185 17.930 2.011 1.00 82.88 194 GLU A C 1
ATOM 1541 O O . GLU A 1 194 ? -12.401 17.852 2.197 1.00 82.88 194 GLU A O 1
ATOM 1546 N N . CYS A 1 195 ? -10.469 16.929 1.502 1.00 84.62 195 CYS A N 1
ATOM 1547 C CA . CYS A 1 195 ? -11.042 15.666 1.062 1.00 84.62 195 CYS A CA 1
ATOM 1548 C C . CYS A 1 195 ? -10.913 14.611 2.162 1.00 84.62 195 CYS A C 1
ATOM 1550 O O . CYS A 1 195 ? -9.831 14.389 2.710 1.00 84.62 195 CYS A O 1
ATOM 1552 N N . PHE A 1 196 ? -12.006 13.908 2.435 1.00 85.12 196 PHE A N 1
ATOM 1553 C CA . PHE A 1 196 ? -12.055 12.804 3.381 1.00 85.12 196 PHE A CA 1
ATOM 1554 C C . PHE A 1 196 ? -12.605 11.564 2.695 1.00 85.12 196 PHE A C 1
ATOM 1556 O O . PHE A 1 196 ? -13.519 11.633 1.874 1.00 85.12 196 PHE A O 1
ATOM 1563 N N . ARG A 1 197 ? -12.063 10.408 3.065 1.00 85.00 197 ARG A N 1
ATOM 1564 C CA . ARG A 1 197 ? -12.619 9.122 2.657 1.00 85.00 197 ARG A CA 1
ATOM 1565 C C . ARG A 1 197 ? -13.904 8.878 3.458 1.00 85.00 197 ARG A C 1
ATOM 1567 O O . ARG A 1 197 ? -13.887 8.994 4.687 1.00 85.00 197 ARG A O 1
ATOM 1574 N N . ALA A 1 198 ? -15.012 8.633 2.765 1.00 85.88 198 ALA A N 1
ATOM 1575 C CA . ALA A 1 198 ? -16.354 8.656 3.348 1.00 85.88 198 ALA A CA 1
ATOM 1576 C C . ALA A 1 198 ? -16.549 7.559 4.408 1.00 85.88 198 ALA A C 1
ATOM 1578 O O . ALA A 1 198 ? -17.024 7.840 5.507 1.00 85.88 198 ALA A O 1
ATOM 1579 N N . ASP A 1 199 ? -16.102 6.337 4.119 1.00 85.50 199 ASP A N 1
ATOM 1580 C CA . ASP A 1 199 ? -16.126 5.191 5.037 1.00 85.50 199 ASP A CA 1
ATOM 1581 C C . ASP A 1 199 ? -15.403 5.499 6.363 1.00 85.50 199 ASP A C 1
ATOM 1583 O O . ASP A 1 199 ? -15.960 5.373 7.452 1.00 85.50 199 ASP A O 1
ATOM 1587 N N . HIS A 1 200 ? -14.176 6.000 6.292 1.00 85.75 200 HIS A N 1
ATOM 1588 C CA . HIS A 1 200 ? -13.348 6.344 7.438 1.00 85.75 200 HIS A CA 1
ATOM 1589 C C . HIS A 1 200 ? -13.959 7.457 8.282 1.00 85.75 200 HIS A C 1
ATOM 1591 O O . HIS A 1 200 ? -13.914 7.401 9.515 1.00 85.75 200 HIS A O 1
ATOM 1597 N N . LEU A 1 201 ? -14.524 8.468 7.623 1.00 86.44 201 LEU A N 1
ATOM 1598 C CA . LEU A 1 201 ? -15.205 9.560 8.297 1.00 86.44 201 LEU A CA 1
ATOM 1599 C C . LEU A 1 201 ? -16.421 9.043 9.074 1.00 86.44 201 LEU A C 1
ATOM 1601 O O . LEU A 1 201 ? -16.581 9.379 10.252 1.00 86.44 201 LEU A O 1
ATOM 1605 N N . VAL A 1 202 ? -17.252 8.218 8.434 1.00 86.81 202 VAL A N 1
ATOM 1606 C CA . VAL A 1 202 ? -18.430 7.610 9.061 1.00 86.81 202 VAL A CA 1
ATOM 1607 C C . VAL A 1 202 ? -18.001 6.741 10.238 1.00 86.81 202 VAL A C 1
ATOM 1609 O O . VAL A 1 202 ? -18.507 6.921 11.345 1.00 86.81 202 VAL A O 1
ATOM 1612 N N . LYS A 1 203 ? -16.997 5.878 10.051 1.00 87.75 203 LYS A N 1
ATOM 1613 C CA . LYS A 1 203 ? -16.449 5.017 11.104 1.00 87.75 203 LYS A CA 1
ATOM 1614 C C . LYS A 1 203 ? -16.003 5.809 12.332 1.00 87.75 203 LYS A C 1
ATOM 1616 O O . LYS A 1 203 ? -16.440 5.511 13.441 1.00 87.75 203 LYS A O 1
ATOM 1621 N N . ALA A 1 204 ? -15.185 6.844 12.142 1.00 86.88 204 ALA A N 1
ATOM 1622 C CA . ALA A 1 204 ? -14.669 7.655 13.242 1.00 86.88 204 ALA A CA 1
ATOM 1623 C C . ALA A 1 204 ? -15.788 8.382 14.011 1.00 86.88 204 ALA A C 1
ATOM 1625 O O . ALA A 1 204 ? -15.773 8.419 15.243 1.00 86.88 204 ALA A O 1
ATOM 1626 N N . ASN A 1 205 ? -16.786 8.923 13.302 1.00 86.69 205 ASN A N 1
ATOM 1627 C CA . ASN A 1 205 ? -17.934 9.591 13.922 1.00 86.69 205 ASN A CA 1
ATOM 1628 C C . ASN A 1 205 ? -18.826 8.610 14.696 1.00 86.69 205 ASN A C 1
ATOM 1630 O O . ASN A 1 205 ? -19.254 8.909 15.813 1.00 86.69 205 ASN A O 1
ATOM 1634 N N . LEU A 1 206 ? -19.088 7.430 14.129 1.00 86.38 206 LEU A N 1
ATOM 1635 C CA . LEU A 1 206 ? -19.869 6.374 14.771 1.00 86.38 206 LEU A CA 1
ATOM 1636 C C . LEU A 1 206 ? -19.177 5.846 16.038 1.00 86.38 206 LEU A C 1
ATOM 1638 O O . LEU A 1 206 ? -19.813 5.749 17.088 1.00 86.38 206 LEU A O 1
ATOM 1642 N N . GLU A 1 207 ? -17.868 5.590 15.986 1.00 86.69 207 GLU A N 1
ATOM 1643 C CA . GLU A 1 207 ? -17.073 5.187 17.155 1.00 86.69 207 GLU A CA 1
ATOM 1644 C C . GLU A 1 207 ? -17.054 6.275 18.246 1.00 86.69 207 GLU A C 1
ATOM 1646 O O . GLU A 1 207 ? -17.148 5.969 19.440 1.00 86.69 207 GLU A O 1
ATOM 1651 N N . ALA A 1 208 ? -16.978 7.553 17.860 1.00 85.00 208 ALA A N 1
ATOM 1652 C CA . ALA A 1 208 ? -17.054 8.674 18.796 1.00 85.00 208 ALA A CA 1
ATOM 1653 C C . ALA A 1 208 ? -18.434 8.765 19.473 1.00 85.00 208 ALA A C 1
ATOM 1655 O O . ALA A 1 208 ? -18.509 8.937 20.694 1.00 85.00 208 ALA A O 1
ATOM 1656 N N . LYS A 1 209 ? -19.526 8.582 18.715 1.00 82.38 209 LYS A N 1
ATOM 1657 C CA . LYS A 1 209 ? -20.891 8.535 19.268 1.00 82.38 209 LYS A CA 1
ATOM 1658 C C . LYS A 1 209 ? -21.103 7.330 20.183 1.00 82.38 209 LYS A C 1
ATOM 1660 O O . LYS A 1 209 ? -21.733 7.479 21.227 1.00 82.38 209 LYS A O 1
ATOM 1665 N N . GLN A 1 210 ? -20.537 6.165 19.870 1.00 81.88 210 GLN A N 1
ATOM 1666 C CA . GLN A 1 210 ? -20.647 4.975 20.724 1.00 81.88 210 GLN A CA 1
ATOM 1667 C C . GLN A 1 210 ? -20.019 5.185 22.115 1.00 81.88 210 GLN A C 1
ATOM 1669 O O . GLN A 1 210 ? -20.550 4.700 23.116 1.00 81.88 210 GLN A O 1
ATOM 1674 N N . LYS A 1 211 ? -18.912 5.937 22.191 1.00 80.94 211 LYS A N 1
ATOM 1675 C CA . LYS A 1 211 ? -18.209 6.263 23.447 1.00 80.94 211 LYS A CA 1
ATOM 1676 C C . LYS A 1 211 ? -18.877 7.383 24.253 1.00 80.94 211 LYS A C 1
ATOM 1678 O O . LYS A 1 211 ? -18.513 7.609 25.409 1.00 80.94 211 LYS A O 1
ATOM 1683 N N . HIS A 1 212 ? -19.834 8.102 23.672 1.00 80.06 212 HIS A N 1
ATOM 1684 C CA . HIS A 1 212 ? -20.468 9.238 24.325 1.00 80.06 212 HIS A CA 1
ATOM 1685 C C . HIS A 1 212 ? -21.478 8.785 25.397 1.00 80.06 212 HIS A C 1
ATOM 1687 O O . HIS A 1 212 ? -22.325 7.926 25.165 1.00 80.06 212 HIS A O 1
ATOM 1693 N N . LYS A 1 213 ? -21.429 9.395 26.592 1.00 71.12 213 LYS A N 1
ATOM 1694 C CA . LYS A 1 213 ? -22.231 8.976 27.766 1.00 71.12 213 LYS A CA 1
ATOM 1695 C C . LYS A 1 213 ? -23.752 9.122 27.597 1.00 71.12 213 LYS A C 1
ATOM 1697 O O . LYS A 1 213 ? -24.495 8.551 28.385 1.00 71.12 213 LYS A O 1
ATOM 1702 N N . LYS A 1 214 ? -24.208 9.906 26.614 1.00 74.38 214 LYS A N 1
ATOM 1703 C CA . LYS A 1 214 ? -25.638 10.153 26.339 1.00 74.38 214 LYS A CA 1
ATOM 1704 C C . LYS A 1 214 ? -26.268 9.175 25.336 1.00 74.38 214 LYS A C 1
ATOM 1706 O O . LYS A 1 214 ? -27.460 9.288 25.088 1.00 74.38 214 LYS A O 1
ATOM 1711 N N . THR A 1 215 ? -25.496 8.255 24.762 1.00 73.94 215 THR A N 1
ATOM 1712 C CA . THR A 1 215 ? -25.987 7.338 23.723 1.00 73.94 215 THR A CA 1
ATOM 1713 C C . THR A 1 215 ? -26.762 6.187 24.354 1.00 73.94 215 THR A C 1
ATOM 1715 O O . THR A 1 215 ? -26.248 5.506 25.251 1.00 73.94 215 THR A O 1
ATOM 1718 N N . THR A 1 216 ? -27.995 5.971 23.901 1.00 81.88 216 THR A N 1
ATOM 1719 C CA . THR A 1 216 ? -28.850 4.893 24.414 1.00 81.88 216 THR A CA 1
ATOM 1720 C C . THR A 1 216 ? -28.326 3.519 23.996 1.00 81.88 216 THR A C 1
ATOM 1722 O O . THR A 1 216 ? -27.618 3.372 23.001 1.00 81.88 216 THR A O 1
ATOM 1725 N N . GLU A 1 217 ? -28.664 2.476 24.756 1.00 78.88 217 GLU A N 1
ATOM 1726 C CA . GLU A 1 217 ? -28.172 1.121 24.468 1.00 78.88 217 GLU A CA 1
ATOM 1727 C C . GLU A 1 217 ? -28.698 0.577 23.126 1.00 78.88 217 GLU A C 1
ATOM 1729 O O . GLU A 1 217 ? -27.991 -0.149 22.431 1.00 78.88 217 GLU A O 1
ATOM 1734 N N . ALA A 1 218 ? -29.897 1.005 22.715 1.00 80.00 218 ALA A N 1
ATOM 1735 C CA . ALA A 1 218 ? -30.462 0.701 21.401 1.00 80.00 218 ALA A CA 1
ATOM 1736 C C . ALA A 1 218 ? -29.646 1.337 20.259 1.00 80.00 218 ALA A C 1
ATOM 1738 O O . ALA A 1 218 ? -29.299 0.653 19.297 1.00 80.00 218 ALA A O 1
ATOM 1739 N N . GLU A 1 219 ? -29.258 2.609 20.396 1.00 79.75 219 GLU A N 1
ATOM 1740 C CA . GLU A 1 219 ? -28.411 3.300 19.415 1.00 79.75 219 GLU A CA 1
ATOM 1741 C C . GLU A 1 219 ? -27.014 2.676 19.329 1.00 79.75 219 GLU A C 1
ATOM 1743 O O . GLU A 1 219 ? -26.463 2.551 18.240 1.00 79.75 219 GLU A O 1
ATOM 1748 N N . LYS A 1 220 ? -26.431 2.220 20.447 1.00 82.38 220 LYS A N 1
ATOM 1749 C CA . LYS A 1 220 ? -25.128 1.530 20.413 1.00 82.38 220 LYS A CA 1
ATOM 1750 C C . LYS A 1 220 ? -25.178 0.227 19.619 1.00 82.38 220 LYS A C 1
ATOM 1752 O O . LYS A 1 220 ? -24.223 -0.072 18.902 1.00 82.38 220 LYS A O 1
ATOM 1757 N N . GLN A 1 221 ? -26.266 -0.534 19.737 1.00 83.75 221 GLN A N 1
ATOM 1758 C CA . GLN A 1 221 ? -26.462 -1.764 18.966 1.00 83.75 221 GLN A CA 1
ATOM 1759 C C . GLN A 1 221 ? -26.664 -1.474 17.475 1.00 83.75 221 GLN A C 1
ATOM 1761 O O . GLN A 1 221 ? -26.138 -2.206 16.637 1.00 83.75 221 GLN A O 1
ATOM 1766 N N . GLU A 1 222 ? -27.389 -0.407 17.129 1.00 84.38 222 GLU A N 1
ATOM 1767 C CA . GLU A 1 222 ? -27.535 0.043 15.740 1.00 84.38 222 GLU A CA 1
ATOM 1768 C C . GLU A 1 222 ? -26.189 0.481 15.153 1.00 84.38 222 GLU A C 1
ATOM 1770 O O . GLU A 1 222 ? -25.784 -0.018 14.104 1.00 84.38 222 GLU A O 1
ATOM 1775 N N . ILE A 1 223 ? -25.442 1.322 15.873 1.00 84.12 223 ILE A N 1
ATOM 1776 C CA . ILE A 1 223 ? -24.101 1.770 15.480 1.00 84.12 223 ILE A CA 1
ATOM 1777 C C . ILE A 1 223 ? -23.169 0.573 15.257 1.00 84.12 223 ILE A C 1
ATOM 1779 O O . ILE A 1 223 ? -22.429 0.542 14.277 1.00 84.12 223 ILE A O 1
ATOM 1783 N N . GLN A 1 224 ? -23.217 -0.439 16.125 1.00 85.50 224 GLN A N 1
ATOM 1784 C CA . GLN A 1 224 ? -22.388 -1.634 15.980 1.00 85.50 224 GLN A CA 1
ATOM 1785 C C . GLN A 1 224 ? -22.738 -2.443 14.721 1.00 85.50 224 GLN A C 1
ATOM 1787 O O . GLN A 1 224 ? -21.835 -2.970 14.070 1.00 85.50 224 GLN A O 1
ATOM 1792 N N . LYS A 1 225 ? -24.022 -2.517 14.347 1.00 86.62 225 LYS A N 1
ATOM 1793 C CA . LYS A 1 225 ? -24.451 -3.145 13.087 1.00 86.62 225 LYS A CA 1
ATOM 1794 C C . LYS A 1 225 ? -23.971 -2.351 11.874 1.00 86.62 225 LYS A C 1
ATOM 1796 O O . LYS A 1 225 ? -23.420 -2.949 10.955 1.00 86.62 225 LYS A O 1
ATOM 1801 N N . LEU A 1 226 ? -24.117 -1.025 11.903 1.00 84.38 226 LEU A N 1
ATOM 1802 C CA . LEU A 1 226 ? -23.648 -0.141 10.832 1.00 84.38 226 LEU A CA 1
ATOM 1803 C C . LEU A 1 226 ? -22.129 -0.247 10.638 1.00 84.38 226 LEU A C 1
ATOM 1805 O O . LEU A 1 226 ? -21.666 -0.379 9.512 1.00 84.38 226 LEU A O 1
ATOM 1809 N N . LEU A 1 227 ? -21.353 -0.275 11.727 1.00 83.94 227 LEU A N 1
ATOM 1810 C CA . LEU A 1 227 ? -19.899 -0.455 11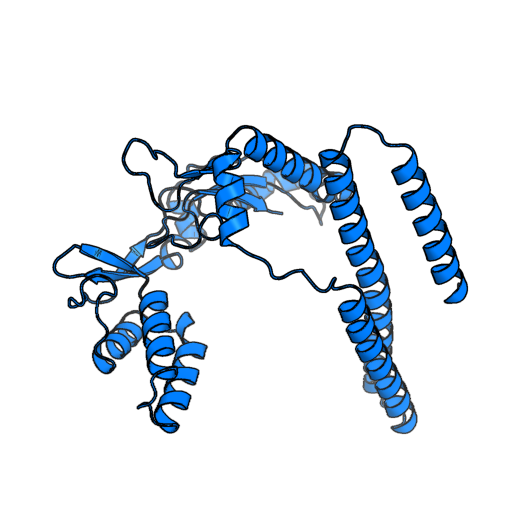.675 1.00 83.94 227 LEU A CA 1
ATOM 1811 C C . LEU A 1 227 ? -19.484 -1.812 11.088 1.00 83.94 227 LEU A C 1
ATOM 1813 O O . LEU A 1 227 ? -18.461 -1.889 10.416 1.00 83.94 227 LEU A O 1
ATOM 1817 N N . ALA A 1 228 ? -20.261 -2.871 11.325 1.00 84.81 228 ALA A N 1
ATOM 1818 C CA . ALA A 1 228 ? -19.982 -4.201 10.784 1.00 84.81 228 ALA A CA 1
ATOM 1819 C C . ALA A 1 228 ? -20.309 -4.332 9.285 1.00 84.81 228 ALA A C 1
ATOM 1821 O O . ALA A 1 228 ? -19.770 -5.215 8.624 1.00 84.81 228 ALA A O 1
ATOM 1822 N N . GLN A 1 229 ? -21.198 -3.486 8.760 1.00 84.88 229 GLN A N 1
ATOM 1823 C CA . GLN A 1 229 ? -21.633 -3.501 7.357 1.00 84.88 229 GLN A CA 1
ATOM 1824 C C . GLN A 1 229 ? -21.033 -2.366 6.523 1.00 84.88 229 GLN A C 1
ATOM 1826 O O . GLN A 1 229 ? -21.338 -2.260 5.339 1.00 84.88 229 GLN A O 1
ATOM 1831 N N . LEU A 1 230 ? -20.174 -1.543 7.126 1.00 81.38 230 LEU A N 1
ATOM 1832 C CA . LEU A 1 230 ? -19.671 -0.308 6.538 1.00 81.38 230 LEU A CA 1
ATOM 1833 C C . LEU A 1 230 ? -19.002 -0.509 5.170 1.00 81.38 230 LEU A C 1
ATOM 1835 O O . LEU A 1 230 ? -19.216 0.291 4.266 1.00 81.38 230 LEU A O 1
ATOM 1839 N N . ASP A 1 231 ? -18.250 -1.601 5.015 1.00 78.12 231 ASP A N 1
ATOM 1840 C CA . ASP A 1 231 ? -17.509 -1.923 3.788 1.00 78.12 231 ASP A CA 1
ATOM 1841 C C . ASP A 1 231 ? -18.425 -2.283 2.599 1.00 78.12 231 ASP A C 1
ATOM 1843 O O . ASP A 1 231 ? -17.965 -2.338 1.462 1.00 78.12 231 ASP A O 1
ATOM 1847 N N . ASN A 1 232 ? -19.719 -2.525 2.847 1.00 82.62 232 ASN A N 1
ATOM 1848 C CA . ASN A 1 232 ? -20.695 -2.895 1.819 1.00 82.62 232 ASN A CA 1
ATOM 1849 C C . ASN A 1 232 ? -21.585 -1.726 1.373 1.00 82.62 232 ASN A C 1
ATOM 1851 O O . ASN A 1 232 ? -22.381 -1.914 0.453 1.00 82.62 232 ASN A O 1
ATOM 1855 N N . PHE A 1 233 ? -21.503 -0.561 2.023 1.00 83.31 233 PHE A N 1
ATOM 1856 C CA . PHE A 1 233 ? -22.396 0.553 1.711 1.00 83.31 233 PHE A CA 1
ATOM 1857 C C . PHE A 1 233 ? -21.969 1.307 0.449 1.00 83.31 233 PHE A C 1
ATOM 1859 O O . PHE A 1 233 ? -20.799 1.646 0.264 1.00 83.31 233 PHE A O 1
ATOM 1866 N N . GLY A 1 234 ? -22.946 1.614 -0.404 1.00 81.50 234 GLY A N 1
ATOM 1867 C CA . GLY A 1 234 ? -22.753 2.454 -1.588 1.00 81.50 234 GLY A CA 1
ATOM 1868 C C . GLY A 1 234 ? -22.797 3.960 -1.286 1.00 81.50 234 GLY A C 1
ATOM 1869 O O . GLY A 1 234 ? -23.076 4.386 -0.166 1.00 81.50 234 GLY A O 1
ATOM 1870 N N . SER A 1 235 ? -22.593 4.790 -2.320 1.00 82.50 235 SER A N 1
ATOM 1871 C CA . SER A 1 235 ? -22.607 6.266 -2.217 1.00 82.50 235 SER A CA 1
ATOM 1872 C C . SER A 1 235 ? -23.871 6.817 -1.539 1.00 82.50 235 SER A C 1
ATOM 1874 O O . SER A 1 235 ? -23.766 7.607 -0.604 1.00 82.50 235 SER A O 1
ATOM 1876 N N . LYS A 1 236 ? -25.062 6.345 -1.937 1.00 85.44 236 LYS A N 1
ATOM 1877 C CA . LYS A 1 236 ? -26.342 6.818 -1.379 1.00 85.44 236 LYS A CA 1
ATOM 1878 C C . LYS A 1 236 ? -26.535 6.440 0.087 1.00 85.44 236 LYS A C 1
ATOM 1880 O O . LYS A 1 236 ? -26.964 7.262 0.881 1.00 85.44 236 LYS A O 1
ATOM 1885 N N . GLU A 1 237 ? -26.197 5.205 0.447 1.00 86.50 237 GLU A N 1
ATOM 1886 C CA . GLU A 1 237 ? -26.353 4.712 1.820 1.00 86.50 237 GLU A CA 1
ATOM 1887 C C . GLU A 1 237 ? -25.392 5.432 2.770 1.00 86.50 237 GLU A C 1
ATOM 1889 O O . GLU A 1 237 ? -25.765 5.778 3.891 1.00 86.50 237 GLU A O 1
ATOM 1894 N N . LEU A 1 238 ? -24.168 5.716 2.310 1.00 84.75 238 LEU A N 1
ATOM 1895 C CA . LEU A 1 238 ? -23.221 6.533 3.063 1.00 84.75 238 LEU A CA 1
ATOM 1896 C C . LEU A 1 238 ? -23.698 7.983 3.199 1.00 84.75 238 LEU A C 1
ATOM 1898 O O . LEU A 1 238 ? -23.560 8.540 4.287 1.00 84.75 238 LEU A O 1
ATOM 1902 N N . ASP A 1 239 ? -24.291 8.580 2.160 1.00 87.38 239 ASP A N 1
ATOM 1903 C CA . ASP A 1 239 ? -24.877 9.924 2.257 1.00 87.38 239 ASP A CA 1
ATOM 1904 C C . ASP A 1 239 ? -26.029 9.963 3.272 1.00 87.38 239 ASP A C 1
ATOM 1906 O O . ASP A 1 239 ? -26.034 10.804 4.173 1.00 87.38 239 ASP A O 1
ATOM 1910 N N . ASP A 1 240 ? -26.938 8.984 3.225 1.00 89.06 240 ASP A N 1
ATOM 1911 C CA . ASP A 1 240 ? -28.042 8.857 4.181 1.00 89.06 240 ASP A CA 1
ATOM 1912 C C . ASP A 1 240 ? -27.537 8.763 5.628 1.00 89.06 240 ASP A C 1
ATOM 1914 O O . ASP A 1 240 ? -28.101 9.384 6.532 1.00 89.06 240 ASP A O 1
ATOM 1918 N N . ILE A 1 241 ? -26.458 8.009 5.869 1.00 86.19 241 ILE A N 1
ATOM 1919 C CA . ILE A 1 241 ? -25.831 7.887 7.194 1.00 86.19 241 ILE A CA 1
ATOM 1920 C C . ILE A 1 241 ? -25.192 9.218 7.617 1.00 86.19 241 ILE A C 1
ATOM 1922 O O . ILE A 1 241 ? -25.385 9.656 8.757 1.00 86.19 241 ILE A O 1
ATOM 1926 N N . ILE A 1 242 ? -24.459 9.880 6.718 1.00 87.12 242 ILE A N 1
ATOM 1927 C CA . ILE A 1 242 ? -23.820 11.180 6.974 1.00 87.12 242 ILE A CA 1
ATOM 1928 C C . ILE A 1 242 ? -24.874 12.225 7.354 1.00 87.12 242 ILE A C 1
ATOM 1930 O O . ILE A 1 242 ? -24.700 12.934 8.350 1.00 87.12 242 ILE A O 1
ATOM 1934 N N . ARG A 1 243 ? -25.991 12.279 6.619 1.00 88.62 243 ARG A N 1
ATOM 1935 C CA . ARG A 1 243 ? -27.108 13.198 6.873 1.00 88.62 243 ARG A CA 1
ATOM 1936 C C . ARG A 1 243 ? -27.863 12.844 8.152 1.00 88.62 243 ARG A C 1
ATOM 1938 O O . ARG A 1 243 ? -28.069 13.725 8.981 1.00 88.62 243 ARG A O 1
ATOM 1945 N N . ARG A 1 244 ? -28.209 11.568 8.366 1.00 87.44 244 ARG A N 1
ATOM 1946 C CA . ARG A 1 244 ? -28.942 11.095 9.561 1.00 87.44 244 ARG A CA 1
ATOM 1947 C C . ARG A 1 244 ? -28.223 11.436 10.859 1.00 87.44 244 ARG A C 1
ATOM 1949 O O . ARG A 1 244 ? -28.862 11.783 11.847 1.00 87.44 244 ARG A O 1
ATOM 1956 N N . TYR A 1 245 ? -26.900 11.303 10.875 1.00 84.75 245 TYR A N 1
ATOM 1957 C CA . TYR A 1 245 ? -26.096 11.572 12.064 1.00 84.75 245 TYR A CA 1
ATOM 1958 C C . TYR A 1 245 ? -25.495 12.983 12.093 1.00 84.75 245 TYR A C 1
ATOM 1960 O O . TYR A 1 245 ? -24.720 13.249 13.018 1.00 84.75 245 TYR A O 1
ATOM 1968 N N . GLU A 1 246 ? -25.858 13.854 11.144 1.00 85.19 246 GLU A N 1
ATOM 1969 C CA . GLU A 1 246 ? -25.358 15.230 10.995 1.00 85.19 246 GLU A CA 1
ATOM 1970 C C . GLU A 1 246 ? -23.823 15.309 11.072 1.00 85.19 246 GLU A C 1
ATOM 1972 O O . GLU A 1 246 ? -23.247 16.115 11.809 1.00 85.19 246 GLU A O 1
ATOM 1977 N N . MET A 1 247 ? -23.144 14.412 10.352 1.00 86.31 247 MET A N 1
ATOM 1978 C CA . MET A 1 247 ? -21.684 14.326 10.378 1.00 86.31 247 MET A CA 1
ATOM 1979 C C . MET A 1 247 ? -21.055 15.533 9.675 1.00 86.31 247 MET A C 1
ATOM 1981 O O . MET A 1 247 ? -21.526 15.983 8.631 1.00 86.31 247 MET A O 1
ATOM 1985 N N . LYS A 1 248 ? -19.968 16.052 10.249 1.00 87.19 248 LYS A N 1
ATOM 1986 C CA . LYS A 1 248 ? -19.270 17.260 9.787 1.00 87.19 248 LYS A CA 1
ATOM 1987 C C . LYS A 1 248 ? -17.779 17.001 9.608 1.00 87.19 248 LYS A C 1
ATOM 1989 O O . LYS A 1 248 ? -17.248 16.000 10.098 1.00 87.19 248 LYS A O 1
ATOM 1994 N N . ALA A 1 249 ? -17.104 17.911 8.912 1.00 84.56 249 ALA A N 1
ATOM 1995 C CA . ALA A 1 249 ? -15.658 17.853 8.729 1.00 84.56 249 ALA A CA 1
ATOM 1996 C C . ALA A 1 249 ? -14.933 17.850 10.098 1.00 84.56 249 ALA A C 1
ATOM 1998 O O . ALA A 1 249 ? -15.170 18.757 10.901 1.00 84.56 249 ALA A O 1
ATOM 1999 N N . PRO A 1 250 ? -14.038 16.883 10.391 1.00 82.31 250 PRO A N 1
ATOM 2000 C CA . PRO A 1 250 ? -13.403 16.762 11.709 1.00 82.31 250 PRO A CA 1
ATOM 2001 C C . PRO A 1 250 ? -12.525 17.956 12.106 1.00 82.31 250 PRO A C 1
ATOM 2003 O O . PRO A 1 250 ? -12.352 18.227 13.289 1.00 82.31 250 PRO A O 1
ATOM 2006 N N . SER A 1 251 ? -11.942 18.640 11.121 1.00 80.56 251 SER A N 1
ATOM 2007 C CA . SER A 1 251 ? -11.011 19.760 11.292 1.00 80.56 251 SER A CA 1
ATOM 2008 C C . SER A 1 251 ? -11.727 21.098 11.488 1.00 80.56 251 SER A C 1
ATOM 2010 O O . SER A 1 251 ? -11.329 21.904 12.325 1.00 80.56 251 SER A O 1
ATOM 2012 N N . THR A 1 252 ? -12.787 21.340 10.720 1.00 80.38 252 THR A N 1
ATOM 2013 C CA . THR A 1 252 ? -13.409 22.666 10.566 1.00 80.38 252 THR A CA 1
ATOM 2014 C C . THR A 1 252 ? -14.861 22.725 11.029 1.00 80.38 252 THR A C 1
ATOM 2016 O O . THR A 1 252 ? -15.429 23.813 11.118 1.00 80.38 252 THR A O 1
ATOM 2019 N N . ASN A 1 253 ? -15.475 21.573 11.324 1.00 84.00 253 ASN A N 1
ATOM 2020 C CA . ASN A 1 253 ? -16.891 21.434 11.668 1.00 84.00 253 ASN A CA 1
ATOM 2021 C C . ASN A 1 253 ? -17.845 22.027 10.606 1.00 84.00 253 ASN A C 1
ATOM 2023 O O . ASN A 1 253 ? -18.956 22.462 10.919 1.00 84.00 253 ASN A O 1
ATOM 2027 N N . ASN A 1 254 ? -17.403 22.069 9.348 1.00 86.88 254 ASN A N 1
ATOM 2028 C CA . ASN A 1 254 ? -18.206 22.497 8.208 1.00 86.88 254 ASN A CA 1
ATOM 2029 C C . ASN A 1 254 ? -19.053 21.345 7.646 1.00 86.88 254 ASN A C 1
ATOM 2031 O O . ASN A 1 254 ? -18.830 20.170 7.951 1.00 86.88 254 ASN A O 1
ATOM 2035 N N . GLU A 1 255 ? -20.019 21.706 6.801 1.00 88.00 255 GLU A N 1
ATOM 2036 C CA . GLU A 1 255 ? -20.816 20.754 6.029 1.00 88.00 255 GLU A CA 1
ATOM 2037 C C . GLU A 1 255 ? -19.978 20.054 4.955 1.00 88.00 255 GLU A C 1
ATOM 2039 O O . GLU A 1 255 ? -18.998 20.599 4.438 1.00 88.00 255 GLU A O 1
ATOM 2044 N N . LEU A 1 256 ? -20.392 18.830 4.633 1.00 88.62 256 LEU A N 1
ATOM 2045 C CA . LEU A 1 256 ? -19.733 17.958 3.673 1.00 88.62 256 LEU A CA 1
ATOM 2046 C C . LEU A 1 256 ? -20.558 17.852 2.389 1.00 88.62 256 LEU A C 1
ATOM 2048 O O . LEU A 1 256 ? -21.790 17.912 2.418 1.00 88.62 256 LEU A O 1
ATOM 2052 N N . THR A 1 257 ? -19.872 17.684 1.264 1.00 88.56 257 THR A N 1
ATOM 2053 C CA . THR A 1 257 ? -20.498 17.345 -0.017 1.00 88.56 257 THR A CA 1
ATOM 2054 C C . THR A 1 257 ? -21.010 15.906 -0.018 1.00 88.56 257 THR A C 1
ATOM 2056 O O . THR A 1 257 ? -20.577 15.084 0.789 1.00 88.56 257 THR A O 1
ATOM 2059 N N . GLU A 1 258 ? -21.866 15.588 -0.988 1.00 87.75 258 GLU A N 1
ATOM 2060 C CA . GLU A 1 258 ? -22.281 14.210 -1.263 1.00 87.75 258 GLU A CA 1
ATOM 2061 C C . GLU A 1 258 ? -21.062 13.311 -1.576 1.00 87.75 258 GLU A C 1
ATOM 2063 O O . GLU A 1 258 ? -20.079 13.802 -2.155 1.00 87.75 258 GLU A O 1
ATOM 2068 N N . PRO A 1 259 ? -21.096 12.012 -1.212 1.00 87.06 259 PRO A N 1
ATOM 2069 C CA . PRO A 1 259 ? -20.038 11.058 -1.526 1.00 87.06 259 PRO A CA 1
ATOM 2070 C C . PRO A 1 259 ? -19.896 10.839 -3.034 1.00 87.06 259 PRO A C 1
ATOM 2072 O O . PRO A 1 259 ? -20.790 10.302 -3.690 1.00 87.06 259 PRO A O 1
ATOM 2075 N N . GLN A 1 260 ? -18.739 11.205 -3.576 1.00 84.69 260 GLN A N 1
ATOM 2076 C CA . GLN A 1 260 ? -18.388 11.029 -4.984 1.00 84.69 260 GLN A CA 1
ATOM 2077 C C . GLN A 1 260 ? -17.313 9.958 -5.142 1.00 84.69 260 GLN A C 1
ATOM 2079 O O . GLN A 1 260 ? -16.427 9.828 -4.297 1.00 84.69 260 GLN A O 1
ATOM 2084 N N . GLU A 1 261 ? -17.366 9.214 -6.243 1.00 81.56 261 GLU A N 1
ATOM 2085 C CA . GLU A 1 261 ? -16.317 8.261 -6.600 1.00 81.56 261 GLU A CA 1
ATOM 2086 C C . GLU A 1 261 ? -15.024 9.001 -6.950 1.00 81.56 261 GLU A C 1
ATOM 2088 O O . GLU A 1 261 ? -15.000 9.928 -7.764 1.00 81.56 261 GLU A O 1
ATOM 2093 N N . PHE A 1 262 ? -13.930 8.582 -6.322 1.00 76.94 262 PHE A N 1
ATOM 2094 C CA . PHE A 1 262 ? -12.600 9.094 -6.587 1.00 76.94 262 PHE A CA 1
ATOM 2095 C C . PHE A 1 262 ? -11.726 7.978 -7.141 1.00 76.94 262 PHE A C 1
ATOM 2097 O O . PHE A 1 262 ? -11.466 6.975 -6.471 1.00 76.94 262 PHE A O 1
ATOM 2104 N N . ASN A 1 263 ? -11.271 8.158 -8.380 1.00 71.56 263 ASN A N 1
ATOM 2105 C CA . ASN A 1 263 ? -10.396 7.194 -9.026 1.00 71.56 263 ASN A CA 1
ATOM 2106 C C . ASN A 1 263 ? -8.995 7.255 -8.399 1.00 71.56 263 ASN A C 1
ATOM 2108 O O . ASN A 1 263 ? -8.346 8.305 -8.369 1.00 71.56 263 ASN A O 1
ATOM 2112 N N . LEU A 1 264 ? -8.528 6.110 -7.902 1.00 63.53 264 LEU A N 1
ATOM 2113 C CA . LEU A 1 264 ? -7.253 5.996 -7.201 1.00 63.53 264 LEU A CA 1
ATOM 2114 C C . LEU A 1 264 ? -6.043 5.826 -8.143 1.00 63.53 264 LEU A C 1
ATOM 2116 O O . LEU A 1 264 ? -4.922 5.633 -7.662 1.00 63.53 264 LEU A O 1
ATOM 2120 N N . MET A 1 265 ? -6.241 5.847 -9.464 1.00 64.94 265 MET A N 1
ATOM 2121 C CA . MET A 1 265 ? -5.261 5.347 -10.429 1.00 64.94 265 MET A CA 1
ATOM 2122 C C . MET A 1 265 ? -4.594 6.449 -11.261 1.00 64.94 265 MET A C 1
ATOM 2124 O O . MET A 1 265 ? -5.248 7.183 -11.996 1.00 64.94 265 MET A O 1
ATOM 2128 N N . PHE A 1 266 ? -3.260 6.478 -11.224 1.00 64.38 266 PHE A N 1
ATOM 2129 C CA . PHE A 1 266 ? -2.410 7.163 -12.215 1.00 64.38 266 PHE A CA 1
ATOM 2130 C C . PHE A 1 266 ? -1.285 6.260 -12.750 1.00 64.38 266 PHE A C 1
ATOM 2132 O O . PHE A 1 266 ? -0.765 6.479 -13.840 1.00 64.38 266 PHE A O 1
ATOM 2139 N N . LEU A 1 267 ? -0.923 5.232 -11.983 1.00 86.94 267 LEU A N 1
ATOM 2140 C CA . LEU A 1 267 ? 0.128 4.246 -12.231 1.00 86.94 267 LEU A CA 1
ATOM 2141 C C . LEU A 1 267 ? -0.376 2.879 -11.737 1.00 86.94 267 LEU A C 1
ATOM 2143 O O . LEU A 1 267 ? -1.453 2.811 -11.139 1.00 86.94 267 LEU A O 1
ATOM 2147 N N . ARG A 1 268 ? 0.368 1.791 -11.981 1.00 91.25 268 ARG A N 1
ATOM 2148 C CA . ARG A 1 268 ? -0.061 0.446 -11.559 1.00 91.25 268 ARG A CA 1
ATOM 2149 C C . ARG A 1 268 ? -0.421 0.389 -10.054 1.00 91.25 268 ARG A C 1
ATOM 2151 O O . ARG A 1 268 ? 0.401 0.797 -9.225 1.00 91.25 268 ARG A O 1
ATOM 2158 N N . PRO A 1 269 ? -1.607 -0.132 -9.683 1.00 92.12 269 PRO A N 1
ATOM 2159 C CA . PRO A 1 269 ? -2.030 -0.266 -8.283 1.00 92.12 269 PRO A CA 1
ATOM 2160 C C . PRO A 1 269 ? -1.431 -1.493 -7.579 1.00 92.12 269 PRO A C 1
ATOM 2162 O O . PRO A 1 269 ? -1.436 -1.572 -6.347 1.00 92.12 269 PRO A O 1
ATOM 2165 N N . GLU A 1 270 ? -0.922 -2.433 -8.378 1.00 94.06 270 GLU A N 1
ATOM 2166 C CA . GLU A 1 270 ? -0.321 -3.704 -7.985 1.00 94.06 270 GLU A CA 1
ATOM 2167 C C . GLU A 1 270 ? 0.741 -4.148 -9.011 1.00 94.06 270 GLU A C 1
ATOM 2169 O O . GLU A 1 270 ? 0.867 -3.536 -10.077 1.00 94.06 270 GLU A O 1
ATOM 2174 N N . THR A 1 271 ? 1.513 -5.196 -8.711 1.00 96.06 271 THR A N 1
ATOM 2175 C CA . THR A 1 271 ? 2.533 -5.754 -9.623 1.00 96.06 271 THR A CA 1
ATOM 2176 C C . THR A 1 271 ? 2.048 -6.989 -10.399 1.00 96.06 271 THR A C 1
ATOM 2178 O O . THR A 1 271 ? 2.565 -7.263 -11.483 1.00 96.06 271 THR A O 1
ATOM 2181 N N . ALA A 1 272 ? 0.988 -7.655 -9.937 1.00 95.50 272 ALA A N 1
ATOM 2182 C CA . ALA A 1 272 ? 0.443 -8.892 -10.500 1.00 95.50 272 ALA A CA 1
ATOM 2183 C C . ALA A 1 272 ? 0.045 -8.796 -11.984 1.00 95.50 272 ALA A C 1
ATOM 2185 O O . ALA A 1 272 ? 0.299 -9.716 -12.762 1.00 95.50 272 ALA A O 1
ATOM 2186 N N . GLN A 1 273 ? -0.514 -7.662 -12.424 1.00 94.25 273 GLN A N 1
ATOM 2187 C CA . GLN A 1 273 ? -0.926 -7.478 -13.824 1.00 94.25 273 GLN A CA 1
ATOM 2188 C C . GLN A 1 273 ? 0.232 -7.663 -14.818 1.00 94.25 273 GLN A C 1
ATOM 2190 O O . GLN A 1 273 ? 0.033 -8.196 -15.910 1.00 94.25 273 GLN A O 1
ATOM 2195 N N . GLY A 1 274 ? 1.455 -7.276 -14.434 1.00 95.00 274 GLY A N 1
ATOM 2196 C CA . GLY A 1 274 ? 2.648 -7.488 -15.255 1.00 95.00 274 GLY A CA 1
ATOM 2197 C C . GLY A 1 274 ? 2.952 -8.972 -15.481 1.00 95.00 274 GLY A C 1
ATOM 2198 O O . GLY A 1 274 ? 3.296 -9.374 -16.597 1.00 95.00 274 GLY A O 1
ATOM 2199 N N . ILE A 1 275 ? 2.744 -9.792 -14.450 1.00 97.31 275 ILE A N 1
ATOM 2200 C CA . ILE A 1 275 ? 2.897 -11.249 -14.501 1.00 97.31 275 ILE A CA 1
ATOM 2201 C C . ILE A 1 275 ? 1.826 -11.858 -15.416 1.00 97.31 275 ILE A C 1
ATOM 2203 O O . ILE A 1 275 ? 2.155 -12.634 -16.315 1.00 97.31 275 ILE A O 1
ATOM 2207 N N . PHE A 1 276 ? 0.557 -11.464 -15.255 1.00 96.94 276 PHE A N 1
ATOM 2208 C CA . PHE A 1 276 ? -0.553 -12.011 -16.047 1.00 96.94 276 PHE A CA 1
ATOM 2209 C C . PHE A 1 276 ? -0.404 -11.744 -17.546 1.00 96.94 276 PHE A C 1
ATOM 2211 O O . PHE A 1 276 ? -0.571 -12.659 -18.355 1.00 96.94 276 PHE A O 1
ATOM 2218 N N . VAL A 1 277 ? -0.026 -10.523 -17.934 1.00 96.06 277 VAL A N 1
ATOM 2219 C CA . VAL A 1 277 ? 0.188 -10.174 -19.350 1.00 96.06 277 VAL A CA 1
ATOM 2220 C C . VAL A 1 277 ? 1.340 -10.984 -19.962 1.00 96.06 277 VAL A C 1
ATOM 2222 O O . VAL A 1 277 ? 1.303 -11.322 -21.146 1.00 96.06 277 VAL A O 1
ATOM 2225 N N . ASN A 1 278 ? 2.340 -11.358 -19.160 1.00 97.25 278 ASN A N 1
ATOM 2226 C CA . ASN A 1 278 ? 3.483 -12.160 -19.597 1.00 97.25 278 ASN A CA 1
ATOM 2227 C C . ASN A 1 278 ? 3.309 -13.675 -19.397 1.00 97.25 278 ASN A C 1
ATOM 2229 O O . ASN A 1 278 ? 4.244 -14.429 -19.680 1.00 97.25 278 ASN A O 1
ATOM 2233 N N . PHE A 1 279 ? 2.126 -14.150 -18.989 1.00 97.62 279 PHE A N 1
ATOM 2234 C CA . PHE A 1 279 ? 1.885 -15.559 -18.661 1.00 97.62 279 PHE A CA 1
ATOM 2235 C C . PHE A 1 279 ? 2.332 -16.528 -19.764 1.00 97.62 279 PHE A C 1
ATOM 2237 O O . PHE A 1 279 ? 2.996 -17.518 -19.480 1.00 97.62 279 PHE A O 1
ATOM 2244 N N . GLN A 1 280 ? 2.042 -16.229 -21.035 1.00 97.62 280 GLN A N 1
ATOM 2245 C CA . GLN A 1 280 ? 2.433 -17.096 -22.157 1.00 97.62 280 GLN A CA 1
ATOM 2246 C C . GLN A 1 280 ? 3.957 -17.236 -22.297 1.00 97.62 280 GLN A C 1
ATOM 2248 O O . GLN A 1 280 ? 4.458 -18.321 -22.589 1.00 97.62 280 GLN A O 1
ATOM 2253 N N . ARG A 1 281 ? 4.711 -16.156 -22.054 1.00 97.75 281 ARG A N 1
ATOM 2254 C CA . ARG A 1 281 ? 6.183 -16.177 -22.097 1.00 97.75 281 ARG A CA 1
ATOM 2255 C C . ARG A 1 281 ? 6.753 -16.964 -20.921 1.00 97.75 281 ARG A C 1
ATOM 2257 O O . ARG A 1 281 ? 7.672 -17.753 -21.112 1.00 97.75 281 ARG A O 1
ATOM 2264 N N . LEU A 1 282 ? 6.174 -16.784 -19.736 1.00 97.62 282 LEU A N 1
ATOM 2265 C CA . LEU A 1 282 ? 6.557 -17.502 -18.519 1.00 97.62 282 LEU A CA 1
ATOM 2266 C C . LEU A 1 282 ? 6.266 -19.004 -18.624 1.00 97.62 282 LEU A C 1
ATOM 2268 O O . LEU A 1 282 ? 7.129 -19.830 -18.335 1.00 97.62 282 LEU A O 1
ATOM 2272 N N . LEU A 1 283 ? 5.089 -19.366 -19.137 1.00 97.81 283 LEU A N 1
ATOM 2273 C CA . LEU A 1 283 ? 4.718 -20.752 -19.403 1.00 97.81 283 LEU A CA 1
ATOM 2274 C C . LEU A 1 283 ? 5.662 -21.391 -20.428 1.00 97.81 283 LEU A C 1
ATOM 2276 O O . LEU A 1 283 ? 6.082 -22.534 -20.251 1.00 97.81 283 LEU A 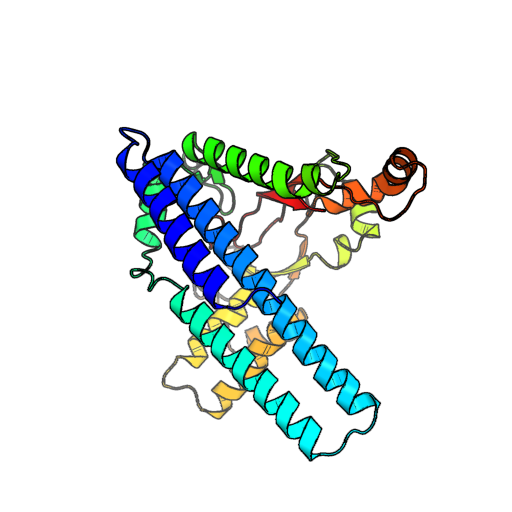O 1
ATOM 2280 N N . HIS A 1 284 ? 6.026 -20.659 -21.485 1.00 97.62 284 HIS A N 1
ATOM 2281 C CA . HIS A 1 284 ? 6.991 -21.135 -22.474 1.00 97.62 284 HIS A CA 1
ATOM 2282 C C . HIS A 1 284 ? 8.384 -21.348 -21.869 1.00 97.62 284 HIS A C 1
ATOM 2284 O O . HIS A 1 284 ? 9.015 -22.366 -22.151 1.00 97.62 284 HIS A O 1
ATOM 2290 N N . PHE A 1 285 ? 8.839 -20.441 -21.000 1.00 97.25 285 PHE A N 1
ATOM 2291 C CA . PHE A 1 285 ? 10.091 -20.602 -20.259 1.00 97.25 285 PHE A CA 1
ATOM 2292 C C . PHE A 1 285 ? 10.081 -21.878 -19.405 1.00 97.25 285 PHE A C 1
ATOM 2294 O O . PHE A 1 285 ? 11.057 -22.626 -19.401 1.00 97.25 285 PHE A O 1
ATOM 2301 N N . ASN A 1 286 ? 8.939 -22.201 -18.787 1.00 96.75 286 ASN A N 1
ATOM 2302 C CA . ASN A 1 286 ? 8.738 -23.465 -18.076 1.00 96.75 286 ASN A CA 1
ATOM 2303 C C . ASN A 1 286 ? 8.374 -24.659 -18.989 1.00 96.75 286 ASN A C 1
ATOM 2305 O O . ASN A 1 286 ? 7.835 -25.667 -18.529 1.00 96.75 286 ASN A O 1
ATOM 2309 N N . GLN A 1 287 ? 8.630 -24.565 -20.298 1.00 96.94 287 GLN A N 1
ATOM 2310 C CA . GLN A 1 287 ? 8.397 -25.635 -21.279 1.00 96.94 287 GLN A CA 1
ATOM 2311 C C . GLN A 1 287 ? 6.942 -26.138 -21.318 1.00 96.94 287 GLN A C 1
ATOM 2313 O O . GLN A 1 287 ? 6.685 -27.315 -21.577 1.00 96.94 287 GLN A O 1
ATOM 2318 N N . GLY A 1 288 ? 5.977 -25.264 -21.023 1.00 95.56 288 GLY A N 1
ATOM 2319 C CA . GLY A 1 288 ? 4.555 -25.607 -20.981 1.00 95.56 288 GLY A CA 1
ATOM 2320 C C . GLY A 1 288 ? 4.135 -26.442 -19.769 1.00 95.56 288 GLY A C 1
ATOM 2321 O O . GLY A 1 288 ? 2.999 -26.912 -19.727 1.00 95.56 288 GLY A O 1
ATOM 2322 N N . ARG A 1 289 ? 5.025 -26.659 -18.793 1.00 95.44 289 ARG A N 1
ATOM 2323 C CA . ARG A 1 289 ? 4.733 -27.475 -17.610 1.00 95.44 289 ARG A CA 1
ATOM 2324 C C . ARG A 1 289 ? 4.036 -26.646 -16.536 1.00 95.44 289 ARG A C 1
ATOM 2326 O O . ARG A 1 289 ? 4.316 -25.463 -16.357 1.00 95.44 289 ARG A O 1
ATOM 2333 N N . ILE A 1 290 ? 3.141 -27.295 -15.802 1.00 95.12 290 ILE A N 1
ATOM 2334 C CA . ILE A 1 290 ? 2.439 -26.736 -14.644 1.00 95.12 290 ILE A CA 1
ATOM 2335 C C . ILE A 1 290 ? 2.533 -27.728 -13.470 1.00 95.12 290 ILE A C 1
ATOM 2337 O O . ILE A 1 290 ? 2.567 -28.936 -13.722 1.00 95.12 290 ILE A O 1
ATOM 2341 N N . PRO A 1 291 ? 2.557 -27.260 -12.207 1.00 94.69 291 PRO A N 1
ATOM 2342 C CA . PRO A 1 291 ? 2.537 -25.857 -11.776 1.00 94.69 291 PRO A CA 1
ATOM 2343 C C . PRO A 1 291 ? 3.892 -25.147 -11.959 1.00 94.69 291 PRO A C 1
ATOM 2345 O O . PRO A 1 291 ? 4.940 -25.787 -11.964 1.00 94.69 291 PRO A O 1
ATOM 2348 N N . PHE A 1 292 ? 3.854 -23.821 -12.090 1.00 96.88 292 PHE A N 1
ATOM 2349 C CA . PHE A 1 292 ? 5.007 -22.930 -11.929 1.00 96.88 292 PHE A CA 1
ATOM 2350 C C . PHE A 1 292 ? 4.543 -21.649 -11.234 1.00 96.88 292 PHE A C 1
ATOM 2352 O O . PHE A 1 292 ? 3.365 -21.300 -11.328 1.00 96.88 292 PHE A O 1
ATOM 2359 N N . GLY A 1 293 ? 5.455 -20.969 -10.546 1.00 96.12 293 GLY A N 1
ATOM 2360 C CA . GLY A 1 293 ? 5.200 -19.660 -9.955 1.00 96.12 293 GLY A CA 1
ATOM 2361 C C . GLY A 1 293 ? 6.049 -18.591 -10.629 1.00 96.12 293 GLY A C 1
ATOM 2362 O O . GLY A 1 293 ? 7.138 -18.875 -11.131 1.00 96.12 293 GLY A O 1
ATOM 2363 N N . ALA A 1 294 ? 5.544 -17.368 -10.654 1.00 97.56 294 ALA A N 1
ATOM 2364 C CA . ALA A 1 294 ? 6.286 -16.192 -11.075 1.00 97.56 294 ALA A CA 1
ATOM 2365 C C . ALA A 1 294 ? 6.267 -15.190 -9.929 1.00 97.56 294 ALA A C 1
ATOM 2367 O O . ALA A 1 294 ? 5.367 -15.235 -9.108 1.00 97.56 294 ALA A O 1
ATOM 2368 N N . ALA A 1 295 ? 7.261 -14.320 -9.845 1.00 97.88 295 ALA A N 1
ATOM 2369 C CA . ALA A 1 295 ? 7.322 -13.326 -8.785 1.00 97.88 295 ALA A CA 1
ATOM 2370 C C . ALA A 1 295 ? 7.712 -11.969 -9.357 1.00 97.88 295 ALA A C 1
ATOM 2372 O O . ALA A 1 295 ? 8.436 -11.889 -10.351 1.00 97.88 295 ALA A O 1
ATOM 2373 N N . GLN A 1 296 ? 7.265 -10.899 -8.714 1.00 98.00 296 GLN A N 1
ATOM 2374 C CA . GLN A 1 296 ? 7.689 -9.548 -9.050 1.00 98.00 296 GLN A CA 1
ATOM 2375 C C . GLN A 1 296 ? 7.895 -8.728 -7.779 1.00 98.00 296 GLN A C 1
ATOM 2377 O O . GLN A 1 296 ? 7.074 -8.748 -6.863 1.00 98.00 296 GLN A O 1
ATOM 2382 N N . ILE A 1 297 ? 8.997 -7.979 -7.743 1.00 97.94 297 ILE A N 1
ATOM 2383 C CA . ILE A 1 297 ? 9.312 -7.031 -6.674 1.00 97.94 297 ILE A CA 1
ATOM 2384 C C . ILE A 1 297 ? 9.396 -5.642 -7.294 1.00 97.94 297 ILE A C 1
ATOM 2386 O O . ILE A 1 297 ? 10.212 -5.404 -8.180 1.00 97.94 297 ILE A O 1
ATOM 2390 N N . GLY A 1 298 ? 8.573 -4.700 -6.840 1.00 96.56 298 GLY A N 1
ATOM 2391 C CA . GLY A 1 298 ? 8.600 -3.345 -7.388 1.00 96.56 298 GLY A CA 1
ATOM 2392 C C . GLY A 1 298 ? 7.643 -2.376 -6.711 1.00 96.56 298 GLY A C 1
ATOM 2393 O O . GLY A 1 298 ? 6.860 -2.754 -5.844 1.00 96.56 298 GLY A O 1
ATOM 2394 N N . SER A 1 299 ? 7.710 -1.102 -7.108 1.00 95.62 299 SER A N 1
ATOM 2395 C CA . SER A 1 299 ? 6.800 -0.074 -6.590 1.00 95.62 299 SER A CA 1
ATOM 2396 C C . SER A 1 299 ? 5.389 -0.229 -7.154 1.00 95.62 299 SER A C 1
ATOM 2398 O O . SER A 1 299 ? 5.222 -0.538 -8.339 1.00 95.62 299 SER A O 1
ATOM 2400 N N . ALA A 1 300 ? 4.395 0.042 -6.318 1.00 94.25 300 ALA A N 1
ATOM 2401 C CA . ALA A 1 300 ? 2.990 0.182 -6.663 1.00 94.25 300 ALA A CA 1
ATOM 2402 C C . ALA A 1 300 ? 2.440 1.490 -6.084 1.00 94.25 300 ALA A C 1
ATOM 2404 O O . ALA A 1 300 ? 2.974 2.032 -5.110 1.00 94.25 300 ALA A O 1
ATOM 2405 N N . PHE A 1 301 ? 1.379 1.997 -6.709 1.00 93.50 301 PHE A N 1
ATOM 2406 C CA . PHE A 1 301 ? 0.861 3.332 -6.445 1.00 93.50 301 PHE A CA 1
ATOM 2407 C C . PHE A 1 301 ? -0.628 3.278 -6.144 1.00 93.50 301 PHE A C 1
ATOM 2409 O O . PHE A 1 301 ? -1.412 2.738 -6.920 1.00 93.50 301 PHE A O 1
ATOM 2416 N N . ARG A 1 302 ? -1.038 3.874 -5.030 1.00 89.69 302 ARG A N 1
ATOM 2417 C CA . ARG A 1 302 ? -2.448 3.984 -4.647 1.00 89.69 302 ARG A CA 1
ATOM 2418 C C . ARG A 1 302 ? -2.714 5.428 -4.279 1.00 89.69 302 ARG A C 1
ATOM 2420 O O . ARG A 1 302 ? -2.125 5.921 -3.324 1.00 89.69 302 ARG A O 1
ATOM 2427 N N . ASN A 1 303 ? -3.566 6.130 -5.023 1.00 84.94 303 ASN A N 1
ATOM 2428 C CA . ASN A 1 303 ? -3.835 7.547 -4.767 1.00 84.94 303 ASN A CA 1
ATOM 2429 C C . ASN A 1 303 ? -4.760 7.750 -3.554 1.00 84.94 303 ASN A C 1
ATOM 2431 O O . ASN A 1 303 ? -5.882 8.230 -3.663 1.00 84.94 303 ASN A O 1
ATOM 2435 N N . GLU A 1 304 ? -4.269 7.348 -2.386 1.00 84.12 304 GLU A N 1
ATOM 2436 C CA . GLU A 1 304 ? -4.977 7.355 -1.118 1.00 84.12 304 GLU A CA 1
ATOM 2437 C C . GLU A 1 304 ? -5.508 8.751 -0.769 1.00 84.12 304 GLU A C 1
ATOM 2439 O O . GLU A 1 304 ? -4.755 9.736 -0.762 1.00 84.12 304 GLU A O 1
ATOM 2444 N N . ILE A 1 305 ? -6.796 8.822 -0.419 1.00 77.69 305 ILE A N 1
ATOM 2445 C CA . ILE A 1 305 ? -7.500 10.087 -0.170 1.00 77.69 305 ILE A CA 1
ATOM 2446 C C . ILE A 1 305 ? -6.927 10.807 1.056 1.00 77.69 305 ILE A C 1
ATOM 2448 O O . ILE A 1 305 ? -6.689 12.010 1.007 1.00 77.69 305 ILE A O 1
ATOM 2452 N N . SER A 1 306 ? -6.655 10.080 2.146 1.00 77.69 306 SER A N 1
ATOM 2453 C CA . SER A 1 306 ? -6.166 10.674 3.399 1.00 77.69 306 SER A CA 1
ATOM 2454 C C . SER A 1 306 ? -5.167 9.755 4.135 1.00 77.69 306 SER A C 1
ATOM 2456 O O . SER A 1 306 ? -5.536 9.086 5.110 1.00 77.69 306 SER A O 1
ATOM 2458 N N . PRO A 1 307 ? -3.888 9.725 3.718 1.00 80.38 307 PRO A N 1
ATOM 2459 C CA . PRO A 1 307 ? -2.850 8.896 4.334 1.00 80.38 307 PRO A CA 1
ATOM 2460 C C . PRO A 1 307 ? -2.389 9.468 5.691 1.00 80.38 307 PRO A C 1
ATOM 2462 O O . PRO A 1 307 ? -1.588 10.397 5.746 1.00 80.38 307 PRO A O 1
ATOM 2465 N N . ARG A 1 308 ? -2.894 8.916 6.808 1.00 76.94 308 ARG A N 1
ATOM 2466 C CA . ARG A 1 308 ? -2.630 9.417 8.184 1.00 76.94 308 ARG A CA 1
ATOM 2467 C C . ARG A 1 308 ? -1.857 8.455 9.098 1.00 76.94 308 ARG A C 1
ATOM 2469 O O . ARG A 1 308 ? -1.684 8.744 10.277 1.00 76.94 308 ARG A O 1
ATOM 2476 N N . SER A 1 309 ? -1.408 7.302 8.601 1.00 83.31 309 SER A N 1
ATOM 2477 C CA . SER A 1 309 ? -0.900 6.203 9.448 1.00 83.31 309 SER A CA 1
ATOM 2478 C C . SER A 1 309 ? 0.599 5.918 9.301 1.00 83.31 309 SER A C 1
ATOM 2480 O O . SER A 1 309 ? 1.037 4.807 9.604 1.00 83.31 309 SER A O 1
ATOM 2482 N N . GLY A 1 310 ? 1.398 6.898 8.870 1.00 87.81 310 GLY A N 1
ATOM 2483 C CA . GLY A 1 310 ? 2.823 6.691 8.597 1.00 87.81 310 GLY A CA 1
ATOM 2484 C C . GLY A 1 310 ? 3.030 5.726 7.425 1.00 87.81 310 GLY A C 1
ATOM 2485 O O . GLY A 1 310 ? 2.233 5.701 6.488 1.00 87.81 310 GLY A O 1
ATOM 2486 N N . LEU A 1 311 ? 4.043 4.860 7.524 1.00 90.31 311 LEU A N 1
ATOM 2487 C CA . LEU A 1 311 ? 4.347 3.842 6.506 1.00 90.31 311 LEU A CA 1
ATOM 2488 C C . LEU A 1 311 ? 3.254 2.771 6.315 1.00 90.31 311 LEU A C 1
ATOM 2490 O O . LEU A 1 311 ? 3.307 2.023 5.346 1.00 90.31 311 LEU A O 1
ATOM 2494 N N . ILE A 1 312 ? 2.260 2.684 7.208 1.00 90.19 312 ILE A N 1
ATOM 2495 C CA . ILE A 1 312 ? 1.152 1.718 7.081 1.00 90.19 312 ILE A CA 1
ATOM 2496 C C . ILE A 1 312 ? 0.232 2.088 5.911 1.00 90.19 312 ILE A C 1
ATOM 2498 O O . ILE A 1 312 ? -0.393 1.214 5.314 1.00 90.19 312 ILE A O 1
ATOM 2502 N N . ARG A 1 313 ? 0.120 3.384 5.594 1.00 89.00 313 ARG A N 1
ATOM 2503 C CA . ARG A 1 313 ? -0.806 3.868 4.570 1.00 89.00 313 ARG A CA 1
ATOM 2504 C C . ARG A 1 313 ? -0.175 5.001 3.777 1.00 89.00 313 ARG A C 1
ATOM 2506 O O . ARG A 1 313 ? -0.184 6.154 4.203 1.00 89.00 313 ARG A O 1
ATOM 2513 N N . VAL A 1 314 ? 0.383 4.629 2.632 1.00 92.75 314 VAL A N 1
ATOM 2514 C CA . VAL A 1 314 ? 1.200 5.473 1.757 1.00 92.75 314 VAL A CA 1
ATOM 2515 C C . VAL A 1 314 ? 0.682 5.414 0.325 1.00 92.75 314 VAL A C 1
ATOM 2517 O O . VAL A 1 314 ? -0.050 4.495 -0.041 1.00 92.75 314 VAL A O 1
ATOM 2520 N N . ARG A 1 315 ? 1.053 6.409 -0.481 1.00 92.88 315 ARG A N 1
ATOM 2521 C CA . ARG A 1 315 ? 0.650 6.510 -1.886 1.00 92.88 315 ARG A CA 1
ATOM 2522 C C . ARG A 1 315 ? 1.584 5.775 -2.837 1.00 92.88 315 ARG A C 1
ATOM 2524 O O . ARG A 1 315 ? 1.154 5.376 -3.913 1.00 92.88 315 ARG A O 1
ATOM 2531 N N . GLU A 1 316 ? 2.826 5.570 -2.421 1.00 94.88 316 GLU A N 1
ATOM 2532 C CA . GLU A 1 316 ? 3.840 4.796 -3.128 1.00 94.88 316 GLU A CA 1
ATOM 2533 C C . GLU A 1 316 ? 4.504 3.833 -2.144 1.00 94.88 316 GLU A C 1
ATOM 2535 O O . GLU A 1 316 ? 4.904 4.229 -1.048 1.00 94.88 316 GLU A O 1
ATOM 2540 N N . PHE A 1 317 ? 4.615 2.563 -2.524 1.00 95.50 317 PHE A N 1
ATOM 2541 C CA . PHE A 1 317 ? 5.278 1.547 -1.713 1.00 95.50 317 PHE A CA 1
ATOM 2542 C C . PHE A 1 317 ? 5.803 0.401 -2.563 1.00 95.50 317 PHE A C 1
ATOM 2544 O O . PHE A 1 317 ? 5.303 0.128 -3.650 1.00 95.50 317 PHE A O 1
ATOM 2551 N N . ALA A 1 318 ? 6.824 -0.285 -2.050 1.00 95.19 318 ALA A N 1
ATOM 2552 C CA . ALA A 1 318 ? 7.334 -1.500 -2.665 1.00 95.19 318 ALA A CA 1
ATOM 2553 C C . ALA A 1 318 ? 6.490 -2.703 -2.234 1.00 95.19 318 ALA A C 1
ATOM 2555 O O . ALA A 1 318 ? 6.186 -2.858 -1.050 1.00 95.19 318 ALA A O 1
ATOM 2556 N N . MET A 1 319 ? 6.168 -3.562 -3.192 1.00 95.94 319 MET A N 1
ATOM 2557 C CA . MET A 1 319 ? 5.502 -4.839 -2.973 1.00 95.94 319 MET A CA 1
ATOM 2558 C C . MET A 1 319 ? 6.352 -5.972 -3.535 1.00 95.94 319 MET A C 1
ATOM 2560 O O . MET A 1 319 ? 7.158 -5.762 -4.443 1.00 95.94 319 MET A O 1
ATOM 2564 N N . ALA A 1 320 ? 6.152 -7.161 -2.979 1.00 97.00 320 ALA A N 1
ATOM 2565 C CA . ALA A 1 320 ? 6.674 -8.411 -3.501 1.00 97.00 320 ALA A CA 1
ATOM 2566 C C . ALA A 1 320 ? 5.488 -9.373 -3.640 1.00 97.00 320 ALA A C 1
ATOM 2568 O O . ALA A 1 320 ? 4.878 -9.741 -2.634 1.00 97.00 320 ALA A O 1
ATOM 2569 N N . GLU A 1 321 ? 5.127 -9.703 -4.876 1.00 97.19 321 GLU A N 1
ATOM 2570 C CA . GLU A 1 321 ? 3.981 -10.554 -5.216 1.00 97.19 321 GLU A CA 1
ATOM 2571 C C . GLU A 1 321 ? 4.457 -11.830 -5.918 1.00 97.19 321 GLU A C 1
ATOM 2573 O O . GLU A 1 321 ? 5.482 -11.816 -6.606 1.00 97.19 321 GLU A O 1
ATOM 2578 N N . ILE A 1 322 ? 3.715 -12.922 -5.708 1.00 95.31 322 ILE A N 1
ATOM 2579 C CA . ILE A 1 322 ? 3.902 -14.257 -6.300 1.00 95.31 322 ILE A CA 1
ATOM 2580 C C . ILE A 1 322 ? 2.578 -14.670 -6.942 1.00 95.31 322 ILE A C 1
ATOM 2582 O O . ILE A 1 322 ? 1.548 -14.498 -6.249 1.00 95.31 322 ILE A O 1
#

pLDDT: mean 79.87, std 17.52, range [27.7, 98.0]

InterPro domains:
  IPR002315 Glycyl-tRNA synthetase [TIGR00389] (105-322)
  IPR006195 Aminoacyl-tRNA synthetase, class II [PS50862] (265-322)
  IPR027031 Glycyl-tRNA synthetase/DNA polymerase subunit gamma-2 [PTHR10745] (76-322)
  IPR045864 Class II Aminoacyl-tRNA synthetase/Biotinyl protein ligase (BPL) and lipoyl protein ligase (LPL) [G3DSA:3.30.930.10] (104-322)
  IPR045864 Class II Aminoacyl-tRNA synthetase/Biotinyl protein ligase (BPL) and lipoyl protein ligase (LPL) [SSF55681] (105-322)